Protein AF-A0A7S1RFM3-F1 (afdb_monomer)

pLDDT: mean 85.63, std 15.35, range [33.97, 98.69]

Sequence (248 aa):
GNCVCATQGTCARKACTAPTNLTKLVWRLVVPVNASFNLSLNATAFHSLNTSGIAPDNEVGDGNKTSWPWDMLPARGIGDTLVLYHNGHTHPCTLEGCEPDHDGVVDWLNRMGYDTMHLQMPLFQCNYIEGPHCNHAYFAEFDRQGAPVFRFFLEPAVLAINYALELGYKRVVMAGLSGGGWTTTLVAAIDPRISLSIPVAGSIPCDFRHTSWDFEQFCDNKWAMVANYTSLYVLAALEPSRHSLQII

Radius of gyration: 18.33 Å; Cα contacts (8 Å, |Δi|>4): 517; chains: 1; bounding box: 48×43×48 Å

Mean predicted aligned error: 6.64 Å

Foldseek 3Di:
DAALCVQLVNDDRVPDPQDFQKDKDKDWDWWDLDPVDIDIFIWIKIWGALAQLDFRDPCVVDDDDDCDPDDRGHDPAHDQEEEEEEEEADDDQDPSQAHFCPVCVRVVCSPVHHIYMYTYQQCHRPRNDPDPRSALCVCVVSVVSVIPSCCSLAVSVVVVLVVCVVSPHNAYAYEYEACSLQNLLQNLLVPVRHQEGERANYADFPVDDDDDDGPVHDCPPPVNVVPNSVRSQCSSAVDPSGYYDYHD

Nearest PDB structures (foldseek):
  5lcn-assembly2_B  TM=6.726E-01  e=2.742E-05  Pyrococcus furiosus DSM 3638
  5lcn-assembly1_A  TM=6.684E-01  e=3.998E-05  Pyrococcus furiosus DSM 3638
  7v8w-assembly1_A  TM=6.191E-01  e=5.475E-05  Paenibacillus sp.
  4ke6-assembly1_A  TM=6.741E-01  e=2.989E-04  Bacillus sp. H-257
  7v8u-assembly1_A  TM=4.569E-01  e=1.027E-04  Paenibacillus sp.

Structure (mmCIF, N/CA/C/O backbone):
data_AF-A0A7S1RFM3-F1
#
_entry.id   AF-A0A7S1RFM3-F1
#
loop_
_atom_site.group_PDB
_atom_site.id
_atom_site.type_symbol
_atom_site.label_atom_id
_atom_site.label_alt_id
_atom_site.label_comp_id
_atom_site.label_asym_id
_atom_site.label_entity_id
_atom_site.label_seq_id
_atom_site.pdbx_PDB_ins_code
_atom_site.Cartn_x
_atom_site.Cartn_y
_atom_site.Cartn_z
_atom_site.occupancy
_atom_site.B_iso_or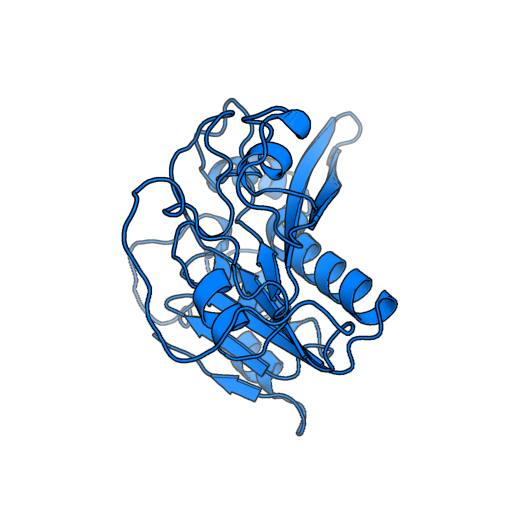_equiv
_atom_site.auth_seq_id
_atom_site.auth_comp_id
_atom_site.auth_asym_id
_atom_site.auth_atom_id
_atom_site.pdbx_PDB_model_num
ATOM 1 N N . GLY A 1 1 ? 17.462 6.637 -19.630 1.00 51.62 1 GLY A N 1
ATOM 2 C CA . GLY A 1 1 ? 16.564 6.009 -18.644 1.00 51.62 1 GLY A CA 1
ATOM 3 C C . GLY A 1 1 ? 16.548 6.842 -17.382 1.00 51.62 1 GLY A C 1
ATOM 4 O O . GLY A 1 1 ? 17.323 7.792 -17.301 1.00 51.62 1 GLY A O 1
ATOM 5 N N . ASN A 1 2 ? 15.675 6.516 -16.430 1.00 61.34 2 ASN A N 1
ATOM 6 C CA . ASN A 1 2 ? 15.825 7.002 -15.053 1.00 61.34 2 ASN A CA 1
ATOM 7 C C . ASN A 1 2 ? 17.019 6.288 -14.402 1.00 61.34 2 ASN A C 1
ATOM 9 O O . ASN A 1 2 ? 17.591 5.410 -15.027 1.00 61.34 2 ASN A O 1
ATOM 13 N N . CYS A 1 3 ? 17.421 6.644 -13.189 1.00 68.94 3 CYS A N 1
ATOM 14 C CA . CYS A 1 3 ? 18.307 5.825 -12.355 1.00 68.94 3 CYS A CA 1
ATOM 15 C C . CYS A 1 3 ? 17.847 5.922 -10.909 1.00 68.94 3 CYS A C 1
ATOM 17 O O . CYS A 1 3 ? 17.178 6.895 -10.554 1.00 68.94 3 CYS A O 1
ATOM 19 N N . VAL A 1 4 ? 18.211 4.939 -10.083 1.00 70.31 4 VAL A N 1
ATOM 20 C CA . VAL A 1 4 ? 17.786 4.867 -8.677 1.00 70.31 4 VAL A CA 1
ATOM 21 C C . VAL A 1 4 ? 18.098 6.179 -7.946 1.00 70.31 4 VAL A C 1
ATOM 23 O O . VAL A 1 4 ? 17.172 6.815 -7.447 1.00 70.31 4 VAL A O 1
ATOM 26 N N . CYS A 1 5 ? 19.336 6.682 -8.027 1.00 71.44 5 CYS A N 1
ATOM 27 C CA . CYS A 1 5 ? 19.720 7.934 -7.362 1.00 71.44 5 CYS A CA 1
ATOM 28 C C . CYS A 1 5 ? 18.935 9.166 -7.854 1.00 71.44 5 CYS A C 1
ATOM 30 O O . CYS A 1 5 ? 18.533 10.019 -7.063 1.00 71.44 5 CYS A O 1
ATOM 32 N N . ALA A 1 6 ? 18.633 9.272 -9.154 1.00 74.88 6 ALA A N 1
ATOM 33 C CA . ALA A 1 6 ? 17.857 10.404 -9.666 1.00 74.88 6 ALA A CA 1
ATOM 34 C C . ALA A 1 6 ? 16.377 10.304 -9.274 1.00 74.88 6 ALA A C 1
ATOM 36 O O . ALA A 1 6 ? 15.719 11.326 -9.089 1.00 74.88 6 ALA A O 1
ATOM 37 N N . THR A 1 7 ? 15.856 9.084 -9.141 1.00 73.94 7 THR A N 1
ATOM 38 C CA . THR A 1 7 ? 14.492 8.813 -8.673 1.00 73.94 7 THR A CA 1
ATOM 39 C C . THR A 1 7 ? 14.355 9.055 -7.162 1.00 73.94 7 THR A C 1
ATOM 41 O O . THR A 1 7 ? 13.304 9.511 -6.708 1.00 73.94 7 THR A O 1
ATOM 44 N N . GLN A 1 8 ? 15.423 8.828 -6.394 1.00 71.50 8 GLN A N 1
ATOM 45 C CA . GLN A 1 8 ? 15.535 9.205 -4.980 1.00 71.50 8 GLN A CA 1
ATOM 46 C C . GLN A 1 8 ? 15.730 10.722 -4.791 1.00 71.50 8 GLN A C 1
ATOM 48 O O . GLN A 1 8 ? 15.315 11.271 -3.776 1.00 71.50 8 GLN A O 1
ATOM 53 N N . GLY A 1 9 ? 16.305 11.413 -5.782 1.00 75.19 9 GLY A N 1
ATOM 54 C CA . GLY A 1 9 ? 16.646 12.839 -5.710 1.00 75.19 9 GLY A CA 1
ATOM 55 C C . GLY A 1 9 ? 18.061 13.118 -5.191 1.00 75.19 9 GLY A C 1
ATOM 56 O O . GLY A 1 9 ? 18.388 14.267 -4.912 1.00 75.19 9 GLY A O 1
ATOM 57 N N . THR A 1 10 ? 18.908 12.092 -5.094 1.00 74.94 10 THR A N 1
ATOM 58 C CA . THR A 1 10 ? 20.279 12.158 -4.558 1.00 74.94 10 THR A CA 1
ATOM 59 C C . THR A 1 10 ? 21.335 12.458 -5.628 1.00 74.94 10 THR A C 1
ATOM 61 O O . THR A 1 10 ? 22.477 12.772 -5.304 1.00 74.94 10 THR A O 1
ATOM 64 N N . CYS A 1 11 ? 20.978 12.408 -6.917 1.00 74.00 11 CYS A N 1
ATOM 65 C CA . CYS A 1 11 ? 21.881 12.734 -8.022 1.00 74.00 11 CYS A CA 1
ATOM 66 C C . CYS A 1 11 ? 21.154 13.426 -9.191 1.00 74.00 11 CYS A C 1
ATOM 68 O O . CYS A 1 11 ? 19.947 13.275 -9.397 1.00 74.00 11 CYS A O 1
ATOM 70 N N . ALA A 1 12 ? 21.900 14.162 -10.020 1.00 78.06 12 ALA A N 1
ATOM 71 C CA . ALA A 1 12 ? 21.372 14.688 -11.277 1.00 78.06 12 ALA A CA 1
ATOM 72 C C . ALA A 1 12 ? 21.227 13.566 -12.320 1.00 78.06 12 ALA A C 1
ATOM 74 O O . ALA A 1 12 ? 22.133 12.755 -12.486 1.00 78.06 12 ALA A O 1
ATOM 75 N N . ARG A 1 13 ? 20.161 13.586 -13.136 1.00 73.44 13 ARG A N 1
ATOM 76 C CA . ARG A 1 13 ? 19.945 12.595 -14.220 1.00 73.44 13 ARG A CA 1
ATOM 77 C C . ARG A 1 13 ? 21.135 12.438 -15.176 1.00 73.44 13 ARG A C 1
ATOM 79 O O . ARG A 1 13 ? 21.337 11.367 -15.728 1.00 73.44 13 ARG A O 1
ATOM 86 N N . LYS A 1 14 ? 21.919 13.502 -15.385 1.00 76.00 14 LYS A N 1
ATOM 87 C CA . LYS A 1 14 ? 23.106 13.493 -16.261 1.00 76.00 14 LYS A CA 1
ATOM 88 C C . LYS A 1 14 ? 24.290 12.714 -15.671 1.00 76.00 14 LYS A C 1
ATOM 90 O O . LYS A 1 14 ? 25.169 12.324 -16.424 1.00 76.00 14 LYS A O 1
ATOM 95 N N . ALA A 1 15 ? 24.303 12.498 -14.355 1.00 71.88 15 ALA A N 1
ATOM 96 C CA . ALA A 1 15 ? 25.304 11.702 -13.645 1.00 71.88 15 ALA A CA 1
ATOM 97 C C . ALA A 1 15 ? 24.938 10.202 -13.594 1.00 71.88 15 ALA A C 1
ATOM 99 O O . ALA A 1 15 ? 25.612 9.422 -12.933 1.00 71.88 15 ALA A O 1
ATOM 100 N N . CYS A 1 16 ? 23.863 9.798 -14.280 1.00 66.31 16 CYS A N 1
ATOM 101 C CA . CYS A 1 16 ? 23.397 8.420 -14.354 1.00 66.31 16 CYS A CA 1
ATOM 102 C C . CYS A 1 16 ? 24.391 7.529 -15.110 1.00 66.31 16 CYS A C 1
ATOM 104 O O . CYS A 1 16 ? 24.515 7.633 -16.331 1.00 66.31 16 CYS A O 1
ATOM 106 N N . THR A 1 17 ? 25.016 6.594 -14.402 1.00 61.91 17 THR A N 1
ATOM 107 C CA . THR A 1 17 ? 25.866 5.546 -14.988 1.00 61.91 17 THR A CA 1
ATOM 108 C C . THR A 1 17 ? 25.095 4.255 -15.285 1.00 61.91 17 THR A C 1
ATOM 110 O O . THR A 1 17 ? 25.453 3.548 -16.222 1.00 61.91 17 THR A O 1
ATOM 113 N N . ALA A 1 18 ? 24.004 3.984 -14.558 1.00 62.38 18 ALA A N 1
ATOM 114 C CA . ALA A 1 18 ? 23.174 2.786 -14.703 1.00 62.38 18 ALA A CA 1
ATOM 115 C C . ALA A 1 18 ? 21.681 3.156 -14.831 1.00 62.38 18 ALA A C 1
ATOM 117 O O . ALA A 1 18 ? 21.022 3.443 -13.825 1.00 62.38 18 ALA A O 1
ATOM 118 N N . PRO A 1 19 ? 21.128 3.215 -16.057 1.00 64.88 19 PRO A N 1
ATOM 119 C CA . PRO A 1 19 ? 19.730 3.556 -16.239 1.00 64.88 19 PRO A CA 1
ATOM 120 C C . PRO A 1 19 ? 18.798 2.406 -15.817 1.00 64.88 19 PRO A C 1
ATOM 122 O O . PRO A 1 19 ? 18.982 1.269 -16.235 1.00 64.88 19 PRO A O 1
ATOM 125 N N . THR A 1 20 ? 17.746 2.723 -15.065 1.00 71.75 20 THR A N 1
ATOM 126 C CA . THR A 1 20 ? 16.650 1.831 -14.668 1.00 71.75 20 THR A CA 1
ATOM 127 C C . THR A 1 20 ? 15.309 2.302 -15.248 1.00 71.75 20 THR A C 1
ATOM 129 O O . THR A 1 20 ? 15.174 3.412 -15.784 1.00 71.75 20 THR A O 1
ATOM 132 N N . ASN A 1 21 ? 14.295 1.442 -15.149 1.00 74.88 21 ASN A N 1
ATOM 133 C CA . ASN A 1 21 ? 12.906 1.717 -15.539 1.00 74.88 21 ASN A CA 1
ATOM 134 C C . ASN A 1 21 ? 12.027 2.167 -14.351 1.00 74.88 21 ASN A C 1
ATOM 136 O O . ASN A 1 21 ? 10.805 2.226 -14.474 1.00 74.88 21 ASN A O 1
ATOM 140 N N . LEU A 1 22 ? 12.651 2.502 -13.217 1.00 81.94 22 LEU A N 1
ATOM 141 C CA . LEU A 1 22 ? 11.963 2.902 -11.995 1.00 81.94 22 LEU A CA 1
ATOM 142 C C . LEU A 1 22 ? 11.227 4.233 -12.194 1.00 81.94 22 LEU A C 1
ATOM 144 O O . LEU A 1 22 ? 11.817 5.227 -12.631 1.00 81.94 22 LEU A O 1
ATOM 148 N N . THR A 1 23 ? 9.952 4.266 -11.822 1.00 87.69 23 THR A N 1
ATOM 149 C CA . THR A 1 23 ? 9.088 5.448 -11.858 1.00 87.69 23 THR A CA 1
ATOM 150 C C . THR A 1 23 ? 8.570 5.736 -10.456 1.00 87.69 23 THR A C 1
ATOM 152 O O . THR A 1 23 ? 7.938 4.885 -9.837 1.00 87.69 23 THR A O 1
ATOM 155 N N . LYS A 1 24 ? 8.836 6.942 -9.946 1.00 90.56 24 LYS A N 1
ATOM 156 C CA . LYS A 1 24 ? 8.330 7.404 -8.648 1.00 90.56 24 LYS A CA 1
ATOM 157 C C . LYS A 1 24 ? 6.982 8.090 -8.822 1.00 90.56 24 LYS A C 1
ATOM 159 O O . LYS A 1 24 ? 6.856 9.027 -9.610 1.00 90.56 24 LYS A O 1
ATOM 164 N N . LEU A 1 25 ? 6.010 7.646 -8.042 1.00 94.19 25 LEU A N 1
ATOM 165 C CA . LEU A 1 25 ? 4.676 8.213 -7.920 1.00 94.19 25 LEU A CA 1
ATOM 166 C C . LEU A 1 25 ? 4.545 8.796 -6.515 1.00 94.19 25 LEU A C 1
ATOM 168 O O . LEU A 1 25 ? 5.036 8.207 -5.554 1.00 94.19 25 LEU A O 1
ATOM 172 N N . VAL A 1 26 ? 3.904 9.955 -6.389 1.00 95.88 26 VAL A N 1
ATOM 173 C CA . VAL A 1 26 ? 3.642 10.582 -5.090 1.00 95.88 26 VAL A CA 1
ATOM 174 C C . VAL A 1 26 ? 2.194 11.037 -5.064 1.00 95.88 26 VAL A C 1
ATOM 176 O O . VAL A 1 26 ? 1.808 11.939 -5.809 1.00 95.88 26 VAL A O 1
ATOM 179 N N . TRP A 1 27 ? 1.398 10.427 -4.193 1.00 97.31 27 TRP A N 1
ATOM 180 C CA . TRP A 1 27 ? 0.030 10.849 -3.924 1.00 97.31 27 TRP A CA 1
ATOM 181 C C . TRP A 1 27 ? -0.013 11.673 -2.648 1.00 97.31 27 TRP A C 1
ATOM 183 O O . TRP A 1 27 ? 0.534 11.278 -1.622 1.00 97.31 27 TRP A O 1
ATOM 193 N N . ARG A 1 28 ? -0.691 12.819 -2.695 1.00 97.31 28 ARG A N 1
ATOM 194 C CA . ARG A 1 28 ? -0.934 13.629 -1.504 1.00 97.31 28 ARG A CA 1
ATOM 195 C C . ARG A 1 28 ? -2.265 13.226 -0.885 1.00 97.31 28 ARG A C 1
ATOM 197 O O . ARG A 1 28 ? -3.321 13.563 -1.416 1.00 97.31 28 ARG A O 1
ATOM 204 N N . LEU A 1 29 ? -2.204 12.540 0.247 1.00 97.12 29 LEU A N 1
ATOM 205 C CA . LEU A 1 29 ? -3.374 12.174 1.031 1.00 97.12 29 LEU A CA 1
ATOM 206 C C . LEU A 1 29 ? -3.741 13.333 1.958 1.00 97.12 29 LEU A C 1
ATOM 208 O O . LEU A 1 29 ? -2.870 13.967 2.560 1.00 97.12 29 LEU A O 1
ATOM 212 N N . VAL A 1 30 ? -5.036 13.634 2.048 1.00 96.75 30 VAL A N 1
ATOM 213 C CA . VAL A 1 30 ? -5.579 14.699 2.897 1.00 96.75 30 VAL A CA 1
ATOM 214 C C . VAL A 1 30 ? -6.762 14.138 3.674 1.00 96.75 30 VAL A C 1
ATOM 216 O O . VAL A 1 30 ? -7.747 13.679 3.091 1.00 96.75 30 VAL A O 1
ATOM 219 N N . VAL A 1 31 ? -6.658 14.190 4.996 1.00 95.44 31 VAL A N 1
ATOM 220 C CA . VAL A 1 31 ? -7.674 13.729 5.934 1.00 95.44 31 VAL A CA 1
ATOM 221 C C . VAL A 1 31 ? -8.156 14.919 6.769 1.00 95.44 31 VAL A C 1
ATOM 223 O O . VAL A 1 31 ? -7.340 15.545 7.450 1.00 95.44 31 VAL A O 1
ATOM 226 N N . PRO A 1 32 ? -9.461 15.251 6.745 1.00 95.94 32 PRO A N 1
ATOM 227 C CA . PRO A 1 32 ? -10.002 16.271 7.631 1.00 95.94 32 PRO A CA 1
ATOM 228 C C . PRO A 1 32 ? -9.988 15.771 9.076 1.00 95.94 32 PRO A C 1
ATOM 230 O O . PRO A 1 32 ? -10.475 14.677 9.362 1.00 95.94 32 PRO A O 1
ATOM 233 N N . VAL A 1 33 ? -9.423 16.573 9.981 1.00 95.31 33 VAL A N 1
ATOM 234 C CA . VAL A 1 33 ? -9.408 16.282 11.424 1.00 95.31 33 VAL A CA 1
ATOM 235 C C . VAL A 1 33 ? -10.529 17.044 12.119 1.00 95.31 33 VAL A C 1
ATOM 237 O O . VAL A 1 33 ? -11.276 16.476 12.906 1.00 95.31 33 VAL A O 1
ATOM 240 N N . ASN A 1 34 ? -10.658 18.336 11.816 1.00 93.06 34 ASN A N 1
ATOM 241 C CA . ASN A 1 34 ? -11.727 19.204 12.300 1.00 93.06 34 ASN A CA 1
ATOM 242 C C . ASN A 1 34 ? -11.940 20.370 11.316 1.00 93.06 34 ASN A C 1
ATOM 244 O O . ASN A 1 34 ? -11.292 20.436 10.274 1.00 93.06 34 ASN A O 1
ATOM 248 N N . ALA A 1 35 ? -12.842 21.302 11.640 1.00 92.75 35 ALA A N 1
ATOM 249 C CA . ALA A 1 35 ? -13.201 22.418 10.759 1.00 92.75 35 ALA A CA 1
ATOM 250 C C . ALA A 1 35 ? -12.022 23.330 10.358 1.00 92.75 35 ALA A C 1
ATOM 252 O O . ALA A 1 35 ? -12.108 24.017 9.343 1.00 92.75 35 ALA A O 1
ATOM 253 N N . SER A 1 36 ? -10.936 23.336 11.136 1.00 93.88 36 SER A N 1
ATOM 254 C CA . SER A 1 36 ? -9.802 24.250 10.961 1.00 93.88 36 SER A CA 1
ATOM 255 C C . SER A 1 36 ? -8.502 23.545 10.569 1.00 93.88 36 SER A C 1
ATOM 257 O O . SER A 1 36 ? -7.512 24.225 10.299 1.00 93.88 36 SER A O 1
ATOM 259 N N . PHE A 1 37 ? -8.464 22.207 10.554 1.00 95.56 37 PHE A N 1
ATOM 260 C CA . PHE A 1 37 ? -7.232 21.454 10.328 1.00 95.56 37 PHE A CA 1
ATOM 261 C C . PHE A 1 37 ? -7.448 20.182 9.503 1.00 95.56 37 PHE A C 1
ATOM 263 O O . PHE A 1 37 ? -8.287 19.334 9.821 1.00 95.56 37 PHE A O 1
ATOM 270 N N . ASN A 1 38 ? -6.599 20.033 8.484 1.00 96.19 38 ASN A N 1
ATOM 271 C CA . ASN A 1 38 ? -6.461 18.822 7.689 1.00 96.19 38 ASN A CA 1
ATOM 272 C C . ASN A 1 38 ? -5.063 18.246 7.903 1.00 96.19 38 ASN A C 1
ATOM 274 O O . ASN A 1 38 ? -4.067 18.940 7.686 1.00 96.19 38 ASN A O 1
ATOM 278 N N . LEU A 1 39 ? -4.992 16.963 8.242 1.00 95.06 39 LEU A N 1
ATOM 279 C CA . LEU A 1 39 ? -3.739 16.228 8.226 1.00 95.06 39 LEU A CA 1
ATOM 280 C C . LEU A 1 39 ? -3.440 15.818 6.784 1.00 95.06 39 LEU A C 1
ATOM 282 O O . LEU A 1 39 ? -4.284 15.219 6.116 1.00 95.06 39 LEU A O 1
ATOM 286 N N . SER A 1 40 ? -2.250 16.147 6.287 1.00 95.00 40 SER A N 1
ATOM 287 C CA . SER A 1 40 ? -1.835 15.784 4.935 1.00 95.00 40 SER A CA 1
ATOM 288 C C . SER A 1 40 ? -0.474 15.118 4.956 1.00 95.00 40 SER A C 1
ATOM 290 O O . SER A 1 40 ? 0.467 15.673 5.514 1.00 95.00 40 SER A O 1
ATOM 292 N N . LEU A 1 41 ? -0.386 13.953 4.319 1.00 94.75 41 LEU A N 1
ATOM 293 C CA . LEU A 1 41 ? 0.842 13.181 4.166 1.00 94.75 41 LEU A CA 1
ATOM 294 C C . LEU A 1 41 ? 1.007 12.770 2.708 1.00 94.75 41 LEU A C 1
ATOM 296 O O . LEU A 1 41 ? 0.025 12.569 1.989 1.00 94.75 41 LEU A O 1
ATOM 300 N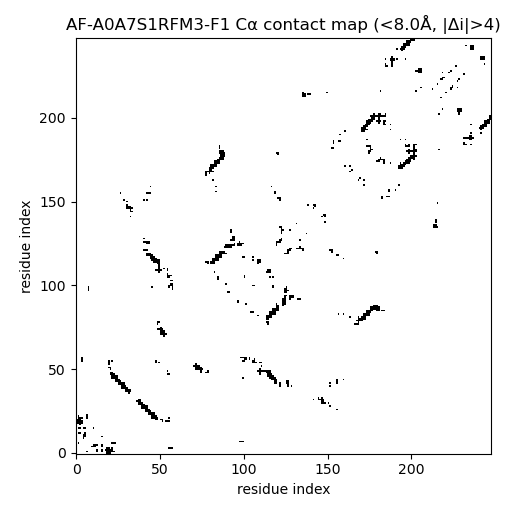 N . ASN A 1 42 ? 2.256 12.629 2.281 1.00 94.69 42 ASN A N 1
ATOM 301 C CA . ASN A 1 42 ? 2.563 12.015 1.000 1.00 94.69 42 ASN A CA 1
ATOM 302 C C . ASN A 1 42 ? 2.617 10.494 1.155 1.00 94.69 42 ASN A C 1
ATOM 304 O O . ASN A 1 42 ? 3.125 9.980 2.148 1.00 94.69 42 ASN A O 1
ATOM 308 N N . ALA A 1 43 ? 2.119 9.802 0.139 1.00 95.31 43 ALA A N 1
ATOM 309 C CA . ALA A 1 43 ? 2.289 8.380 -0.072 1.00 95.31 43 ALA A CA 1
ATOM 310 C C . ALA A 1 43 ? 3.083 8.180 -1.363 1.00 95.31 43 ALA A C 1
ATOM 312 O O . ALA A 1 43 ? 2.615 8.499 -2.459 1.00 95.31 43 ALA A O 1
ATOM 313 N N . THR A 1 44 ? 4.307 7.696 -1.218 1.00 94.31 44 THR A N 1
ATOM 314 C CA . THR A 1 44 ? 5.235 7.428 -2.308 1.00 94.31 44 THR A CA 1
ATOM 315 C C . THR A 1 44 ? 5.112 5.972 -2.735 1.00 94.31 44 THR A C 1
ATOM 317 O O . THR A 1 44 ? 5.115 5.073 -1.894 1.00 94.31 44 THR A O 1
ATOM 320 N N . ALA A 1 45 ? 5.053 5.746 -4.045 1.00 94.75 45 ALA A N 1
ATOM 321 C CA . ALA A 1 45 ? 5.183 4.428 -4.645 1.00 94.75 45 ALA A CA 1
ATOM 322 C C . ALA A 1 45 ? 6.278 4.418 -5.706 1.00 94.75 45 ALA A C 1
ATOM 324 O O . ALA A 1 45 ? 6.495 5.412 -6.404 1.00 94.75 45 ALA A O 1
ATOM 325 N N . PHE A 1 46 ? 6.933 3.274 -5.865 1.00 92.19 46 PHE A N 1
ATOM 326 C CA . PHE A 1 46 ? 7.910 3.065 -6.924 1.00 92.19 46 PHE A CA 1
ATOM 327 C C . PHE A 1 46 ? 7.455 1.939 -7.833 1.00 92.19 46 PHE A C 1
ATOM 329 O O . PHE A 1 46 ? 7.392 0.789 -7.418 1.00 92.19 46 PHE A O 1
ATOM 336 N N . HIS A 1 47 ? 7.134 2.277 -9.073 1.00 92.38 47 HIS A N 1
ATOM 337 C CA . HIS A 1 47 ? 6.777 1.316 -10.103 1.00 92.38 47 HIS A CA 1
ATOM 338 C C . HIS A 1 47 ? 8.028 0.925 -10.890 1.00 92.38 47 HIS A C 1
ATOM 340 O O . HIS A 1 47 ? 8.729 1.798 -11.403 1.00 92.38 47 HIS A O 1
ATOM 346 N N . SER A 1 48 ? 8.320 -0.367 -10.981 1.00 87.62 48 SER A N 1
ATOM 347 C CA . SER A 1 48 ? 9.382 -0.898 -11.832 1.00 87.62 48 SER A CA 1
ATOM 348 C C . SER A 1 48 ? 8.865 -2.043 -12.684 1.00 87.62 48 SER A C 1
ATOM 350 O O . SER A 1 48 ? 7.935 -2.752 -12.303 1.00 87.62 48 SER A O 1
ATOM 352 N N . LEU A 1 49 ? 9.441 -2.172 -13.874 1.00 86.38 49 LEU A N 1
ATOM 353 C CA . LEU A 1 49 ? 9.090 -3.234 -14.804 1.00 86.38 49 LEU A CA 1
ATOM 354 C C . LEU A 1 49 ? 10.153 -4.341 -14.710 1.00 86.38 49 LEU A C 1
ATOM 356 O O . LEU A 1 49 ? 11.339 -4.045 -14.549 1.00 86.38 49 LEU A O 1
ATOM 360 N N . ASN A 1 50 ? 9.775 -5.597 -14.920 1.00 76.88 50 ASN A N 1
ATOM 361 C CA . ASN A 1 50 ? 10.663 -6.769 -14.958 1.00 76.88 50 ASN A CA 1
ATOM 362 C C . ASN A 1 50 ? 11.490 -6.817 -16.267 1.00 76.88 50 ASN A C 1
ATOM 364 O O . ASN A 1 50 ? 11.500 -7.738 -17.077 1.00 76.88 50 ASN A O 1
ATOM 368 N N . THR A 1 51 ? 12.122 -5.711 -16.603 1.00 55.03 51 THR A N 1
ATOM 369 C CA . THR A 1 51 ? 12.541 -5.511 -17.982 1.00 55.03 51 THR A CA 1
ATOM 370 C C . THR A 1 51 ? 13.765 -4.633 -18.151 1.00 55.03 51 THR A C 1
ATOM 372 O O . THR A 1 51 ? 14.054 -4.126 -19.230 1.00 55.03 51 THR A O 1
ATOM 375 N N . SER A 1 52 ? 14.511 -4.407 -17.086 1.00 51.66 52 SER A N 1
ATOM 376 C CA . SER A 1 52 ? 15.772 -3.676 -17.171 1.00 51.66 52 SER A CA 1
ATOM 377 C C . SER A 1 52 ? 16.984 -4.600 -17.150 1.00 51.66 52 SER A C 1
ATOM 379 O O . SER A 1 52 ? 18.077 -4.129 -17.437 1.00 51.66 52 SER A O 1
ATOM 381 N N . GLY A 1 53 ? 16.842 -5.872 -16.751 1.00 51.19 53 GLY A N 1
ATOM 382 C CA . GLY A 1 53 ? 17.990 -6.708 -16.360 1.00 51.19 53 GLY A CA 1
ATOM 383 C C . GLY A 1 53 ? 18.826 -6.116 -15.209 1.00 51.19 53 GLY A C 1
ATOM 384 O O . GLY A 1 53 ? 19.834 -6.690 -14.820 1.00 51.19 53 GLY A O 1
ATOM 385 N N . ILE A 1 54 ? 18.392 -4.971 -14.680 1.00 52.62 54 ILE A N 1
ATOM 386 C CA . ILE A 1 54 ? 18.950 -4.186 -13.588 1.00 52.62 54 ILE A CA 1
ATOM 387 C C . ILE A 1 54 ? 17.732 -3.814 -12.764 1.00 52.62 54 ILE A C 1
ATOM 389 O O . ILE A 1 54 ? 17.034 -2.842 -13.080 1.00 52.62 54 ILE A O 1
ATOM 393 N N . ALA A 1 55 ? 17.392 -4.629 -11.779 1.00 58.19 55 ALA A N 1
ATOM 394 C CA . ALA A 1 55 ? 16.351 -4.211 -10.868 1.00 58.19 55 ALA A CA 1
ATOM 395 C C . ALA A 1 55 ? 16.843 -3.008 -10.035 1.00 58.19 55 ALA A C 1
ATOM 397 O O . ALA A 1 55 ? 18.033 -2.673 -10.082 1.00 58.19 55 ALA A O 1
ATOM 398 N N . PRO A 1 56 ? 15.940 -2.285 -9.358 1.00 57.03 56 PRO A N 1
ATOM 399 C CA . PRO A 1 56 ? 16.300 -1.132 -8.544 1.00 57.03 56 PRO A CA 1
ATOM 400 C C . PRO A 1 56 ? 17.026 -1.574 -7.265 1.00 57.03 56 PRO A C 1
ATOM 402 O O . PRO A 1 56 ? 16.515 -1.385 -6.179 1.00 57.03 56 PRO A O 1
ATOM 405 N N . ASP A 1 57 ? 18.210 -2.159 -7.400 1.00 57.72 57 ASP A N 1
ATOM 406 C CA . ASP A 1 57 ? 19.061 -2.532 -6.280 1.00 57.72 57 ASP A CA 1
ATOM 407 C C . ASP A 1 57 ? 19.809 -1.286 -5.765 1.00 57.72 57 ASP A C 1
ATOM 409 O O . ASP A 1 57 ? 20.336 -0.476 -6.542 1.00 57.72 57 ASP A O 1
ATOM 413 N N . ASN A 1 58 ? 19.824 -1.111 -4.444 1.00 52.00 58 ASN A N 1
ATOM 414 C CA . ASN A 1 58 ? 20.531 -0.028 -3.764 1.00 52.00 58 ASN A CA 1
ATOM 415 C C . ASN A 1 58 ? 22.036 -0.314 -3.619 1.00 52.00 58 ASN A C 1
ATOM 417 O O . ASN A 1 58 ? 22.813 0.617 -3.408 1.00 52.00 58 ASN A O 1
ATOM 421 N N . GLU A 1 59 ? 22.469 -1.567 -3.805 1.00 50.03 59 GLU A N 1
ATOM 422 C CA . GLU A 1 59 ? 23.870 -2.005 -3.752 1.00 50.03 59 GLU A CA 1
ATOM 423 C C . GLU A 1 59 ? 24.620 -1.871 -5.093 1.00 50.03 59 GLU A C 1
ATOM 425 O O . GLU A 1 59 ? 25.823 -2.139 -5.163 1.00 50.03 59 GLU A O 1
ATOM 430 N N . VAL A 1 60 ? 23.991 -1.347 -6.157 1.00 48.53 60 VAL A N 1
ATOM 431 C CA . VAL A 1 60 ? 24.632 -1.111 -7.481 1.00 48.53 60 VAL A CA 1
ATOM 432 C C . VAL A 1 60 ? 25.701 0.013 -7.438 1.00 48.53 60 VAL A C 1
ATOM 434 O O . VAL A 1 60 ? 26.138 0.531 -8.466 1.00 48.53 60 VAL A O 1
ATOM 437 N N . GLY A 1 61 ? 26.159 0.388 -6.241 1.00 42.66 61 GLY A N 1
ATOM 438 C CA . GLY A 1 61 ? 27.339 1.210 -5.983 1.00 42.66 61 GLY A CA 1
ATOM 439 C C . GLY A 1 61 ? 28.637 0.432 -5.725 1.00 42.66 61 GLY A C 1
ATOM 440 O O . GLY A 1 61 ? 29.699 1.019 -5.907 1.00 42.66 61 GLY A O 1
ATOM 441 N N . ASP A 1 62 ? 28.600 -0.861 -5.384 1.00 33.97 62 ASP A N 1
ATOM 442 C CA . ASP A 1 62 ? 29.796 -1.595 -4.930 1.00 33.97 62 ASP A CA 1
ATOM 443 C C . ASP A 1 62 ? 30.148 -2.786 -5.831 1.00 33.97 62 ASP A C 1
ATOM 445 O O . ASP A 1 62 ? 30.211 -3.930 -5.402 1.00 33.97 62 ASP A O 1
ATOM 449 N N . GLY A 1 63 ? 30.413 -2.503 -7.111 1.00 37.09 63 GLY A N 1
ATOM 450 C CA . GLY A 1 63 ? 31.434 -3.170 -7.940 1.00 37.09 63 GLY A CA 1
ATOM 451 C C . GLY A 1 63 ? 31.458 -4.701 -8.099 1.00 37.09 63 GLY A C 1
ATOM 452 O O . GLY A 1 63 ? 32.341 -5.194 -8.797 1.00 37.09 63 GLY A O 1
ATOM 453 N N . ASN A 1 64 ? 30.563 -5.478 -7.496 1.00 44.78 64 ASN A N 1
ATOM 454 C CA . ASN A 1 64 ? 30.534 -6.932 -7.590 1.00 44.78 64 ASN A CA 1
ATOM 455 C C . ASN A 1 64 ? 29.264 -7.500 -6.948 1.00 44.78 64 ASN A C 1
ATOM 457 O O . ASN A 1 64 ? 29.182 -7.560 -5.723 1.00 44.78 64 ASN A O 1
ATOM 461 N N . LYS A 1 65 ? 28.358 -7.993 -7.809 1.00 44.81 65 LYS A N 1
ATOM 462 C CA . LYS A 1 65 ? 27.316 -9.041 -7.652 1.00 44.81 65 LYS A CA 1
ATOM 463 C C . LYS A 1 65 ? 26.115 -8.594 -8.501 1.00 44.81 65 LYS A C 1
ATOM 465 O O . LYS A 1 65 ? 25.541 -7.551 -8.274 1.00 44.81 65 LYS A O 1
ATOM 470 N N . THR A 1 66 ? 25.723 -9.282 -9.566 1.00 43.34 66 THR A N 1
ATOM 471 C CA . THR A 1 66 ? 25.415 -10.709 -9.626 1.00 43.34 66 THR A CA 1
ATOM 472 C C . THR A 1 66 ? 25.609 -11.238 -11.052 1.00 43.34 66 THR A C 1
ATOM 474 O O . THR A 1 66 ? 25.056 -10.713 -12.010 1.00 43.34 66 THR A O 1
ATOM 477 N N . SER A 1 67 ? 26.385 -12.311 -11.196 1.00 47.25 67 SER A N 1
ATOM 478 C CA . SER A 1 67 ? 26.377 -13.172 -12.378 1.00 47.25 67 SER A CA 1
ATOM 479 C C . SER A 1 67 ? 25.385 -14.319 -12.140 1.00 47.25 67 SER A C 1
ATOM 481 O O . SER A 1 67 ? 25.726 -15.337 -11.548 1.00 47.25 67 SER A O 1
ATOM 483 N N . TRP A 1 68 ? 24.135 -14.135 -12.568 1.00 47.00 68 TRP A N 1
ATOM 484 C CA . TRP A 1 68 ? 23.097 -15.173 -12.702 1.00 47.00 68 TRP A CA 1
ATOM 485 C C . TRP A 1 68 ? 22.366 -14.951 -14.049 1.00 47.00 68 TRP A C 1
ATOM 487 O O . TRP A 1 68 ? 22.349 -13.830 -14.548 1.00 47.00 68 TRP A O 1
ATOM 497 N N . PRO A 1 69 ? 21.851 -15.997 -14.717 1.00 41.97 69 PRO A N 1
ATOM 498 C CA . PRO A 1 69 ? 22.378 -16.456 -16.006 1.00 41.97 69 PRO A CA 1
ATOM 499 C C . PRO A 1 69 ? 21.692 -15.853 -17.240 1.00 41.97 69 PRO A C 1
ATOM 501 O O . PRO A 1 69 ? 21.406 -16.594 -18.176 1.00 41.97 69 PRO A O 1
ATOM 504 N N . TRP A 1 70 ? 21.420 -14.548 -17.283 1.00 50.69 70 TRP A N 1
ATOM 505 C CA . TRP A 1 70 ? 20.824 -13.950 -18.483 1.00 50.69 70 TRP A CA 1
ATOM 506 C C . TRP A 1 70 ? 21.400 -12.578 -18.815 1.00 50.69 70 TRP A C 1
ATOM 508 O O . TRP A 1 70 ? 21.658 -11.762 -17.932 1.00 50.69 70 TRP A O 1
ATOM 518 N N . ASP A 1 71 ? 21.572 -12.337 -20.116 1.00 52.19 71 ASP A N 1
ATOM 519 C CA . ASP A 1 71 ? 21.811 -11.007 -20.663 1.00 52.19 71 ASP A CA 1
ATOM 520 C C . ASP A 1 71 ? 20.692 -10.064 -20.204 1.00 52.19 71 ASP A C 1
ATOM 522 O O . ASP A 1 71 ? 19.518 -10.439 -20.190 1.00 52.19 71 ASP A O 1
ATOM 526 N N . MET A 1 72 ? 21.040 -8.831 -19.833 1.00 54.53 72 MET A N 1
ATOM 527 C CA . MET A 1 72 ? 20.051 -7.814 -19.483 1.00 54.53 72 MET A CA 1
ATOM 528 C C . MET A 1 72 ? 19.110 -7.590 -20.675 1.00 54.53 72 MET A C 1
ATOM 530 O O . MET A 1 72 ? 19.524 -7.054 -21.706 1.00 54.53 72 MET A O 1
ATOM 534 N N . LEU A 1 73 ? 17.846 -8.003 -20.560 1.00 52.44 73 LEU A N 1
ATOM 535 C CA . LEU A 1 73 ? 16.859 -7.813 -21.621 1.00 52.44 73 LEU A CA 1
ATOM 536 C C . LEU A 1 73 ? 16.020 -6.558 -21.348 1.00 52.44 73 LEU A C 1
ATOM 538 O O . LEU A 1 73 ? 15.447 -6.449 -20.264 1.00 52.44 73 LEU A O 1
ATOM 542 N N . PRO A 1 74 ? 15.911 -5.626 -22.316 1.00 55.81 74 PRO A N 1
ATOM 543 C CA . PRO A 1 74 ? 15.113 -4.418 -22.166 1.00 55.81 74 PRO A CA 1
ATOM 544 C C . PRO A 1 74 ? 13.604 -4.692 -22.221 1.00 55.81 74 PRO A C 1
ATOM 546 O O . PRO A 1 74 ? 13.135 -5.664 -22.825 1.00 55.81 74 PRO A O 1
ATOM 549 N N . ALA A 1 75 ? 12.838 -3.744 -21.680 1.00 63.03 75 ALA A N 1
ATOM 550 C CA . ALA A 1 75 ? 11.382 -3.727 -21.695 1.00 63.03 75 ALA A CA 1
ATOM 551 C C . ALA A 1 75 ? 10.817 -3.759 -23.082 1.00 63.03 75 ALA A C 1
ATOM 553 O O . ALA A 1 75 ? 11.033 -2.852 -23.878 1.00 63.03 75 ALA A O 1
ATOM 554 N N . ARG A 1 76 ? 10.024 -4.799 -23.329 1.00 64.25 76 ARG A N 1
ATOM 555 C CA . ARG A 1 76 ? 9.161 -4.870 -24.500 1.00 64.25 76 ARG A CA 1
ATOM 556 C C . ARG A 1 76 ? 7.755 -4.344 -24.203 1.00 64.25 76 ARG A C 1
ATOM 558 O O . ARG A 1 76 ? 7.057 -3.993 -25.145 1.00 64.25 76 ARG A O 1
ATOM 565 N N . GLY A 1 77 ? 7.360 -4.250 -22.930 1.00 75.00 77 GLY A N 1
ATOM 566 C CA . GLY A 1 77 ? 6.061 -3.737 -22.493 1.00 75.00 77 GLY A CA 1
ATOM 567 C C . GLY A 1 77 ? 5.747 -4.089 -21.037 1.00 75.00 77 GLY A C 1
ATOM 568 O O . GLY A 1 77 ? 6.586 -4.668 -20.349 1.00 75.00 77 GLY A O 1
ATOM 569 N N . ILE A 1 78 ? 4.537 -3.728 -20.607 1.00 86.81 78 ILE A N 1
ATOM 570 C CA . ILE A 1 78 ? 3.948 -4.096 -19.313 1.00 86.81 78 ILE A CA 1
ATOM 571 C C . ILE A 1 78 ? 3.559 -5.581 -19.329 1.00 86.81 78 ILE A C 1
ATOM 573 O O . ILE A 1 78 ? 3.027 -6.072 -20.329 1.00 86.81 78 ILE A O 1
ATOM 577 N N . GLY A 1 79 ? 3.846 -6.293 -18.241 1.00 88.12 79 GLY A N 1
ATOM 578 C CA . GLY A 1 79 ? 3.439 -7.678 -18.040 1.00 88.12 79 GLY A CA 1
ATOM 579 C C . GLY A 1 79 ? 1.962 -7.824 -17.662 1.00 88.12 79 GLY A C 1
ATOM 580 O O . GLY A 1 79 ? 1.261 -6.867 -17.353 1.00 88.12 79 GLY A O 1
ATOM 581 N N . ASP A 1 80 ? 1.467 -9.060 -17.629 1.00 93.25 80 ASP A N 1
ATOM 582 C CA . ASP A 1 80 ? 0.069 -9.318 -17.254 1.00 93.25 80 ASP A CA 1
ATOM 583 C C . ASP A 1 80 ? -0.178 -9.212 -15.737 1.00 93.25 80 ASP A C 1
ATOM 585 O O . ASP A 1 80 ? -1.315 -9.001 -15.310 1.00 93.25 80 ASP A O 1
ATOM 589 N N . THR A 1 81 ? 0.860 -9.398 -14.914 1.00 95.31 81 THR A N 1
ATOM 590 C CA . THR A 1 81 ? 0.768 -9.420 -13.445 1.00 95.31 81 THR A CA 1
ATOM 591 C C . THR A 1 81 ? 1.645 -8.344 -12.826 1.00 95.31 81 THR A C 1
ATOM 593 O O . THR A 1 81 ? 2.843 -8.308 -13.098 1.00 95.31 81 THR A O 1
ATOM 596 N N . LEU A 1 82 ? 1.049 -7.544 -11.943 1.00 97.25 82 LEU A N 1
ATOM 597 C CA . LEU A 1 82 ? 1.763 -6.649 -11.041 1.00 97.25 82 LEU A CA 1
ATOM 598 C C . LEU A 1 82 ? 1.822 -7.266 -9.641 1.00 97.25 82 LEU A C 1
ATOM 600 O O . LEU A 1 82 ? 0.795 -7.715 -9.120 1.00 97.25 82 LEU A O 1
ATOM 604 N N . VAL A 1 83 ? 2.997 -7.227 -9.015 1.00 97.75 83 VAL A N 1
ATOM 605 C CA . VAL A 1 83 ? 3.154 -7.496 -7.582 1.00 97.75 83 VAL A CA 1
ATOM 606 C C . VAL A 1 83 ? 3.281 -6.170 -6.833 1.00 97.75 83 VAL A C 1
ATOM 608 O O . VAL A 1 83 ? 4.263 -5.443 -6.969 1.00 97.75 83 VAL A O 1
ATOM 611 N N . LEU A 1 84 ? 2.269 -5.841 -6.036 1.00 98.06 84 LEU A N 1
ATOM 612 C CA . LEU A 1 84 ? 2.330 -4.758 -5.067 1.00 98.06 84 LEU A CA 1
ATOM 613 C C . LEU A 1 84 ? 3.102 -5.258 -3.843 1.00 98.06 84 LEU A C 1
ATOM 615 O O . LEU A 1 84 ? 2.607 -6.126 -3.127 1.00 98.06 84 LEU A O 1
ATOM 619 N N . TYR A 1 85 ? 4.300 -4.730 -3.614 1.00 97.19 85 TYR A N 1
ATOM 620 C CA . TYR A 1 85 ? 5.095 -5.046 -2.435 1.00 97.19 85 TYR A CA 1
ATOM 621 C C . TYR A 1 85 ? 5.022 -3.903 -1.426 1.00 97.19 85 TYR A C 1
ATOM 623 O O . TYR A 1 85 ? 5.380 -2.771 -1.744 1.00 97.19 85 TYR A O 1
ATOM 631 N N . HIS A 1 86 ? 4.549 -4.185 -0.215 1.00 96.81 86 HIS A N 1
ATOM 632 C CA . HIS A 1 86 ? 4.470 -3.207 0.860 1.00 96.81 86 HIS A CA 1
ATOM 633 C C . HIS A 1 86 ? 5.526 -3.503 1.919 1.00 96.81 86 HIS A C 1
ATOM 635 O O . HIS A 1 86 ? 5.418 -4.471 2.675 1.00 96.81 86 HIS A O 1
ATOM 641 N N . ASN A 1 87 ? 6.525 -2.634 2.009 1.00 92.50 87 ASN A N 1
ATOM 642 C CA . ASN A 1 87 ? 7.525 -2.717 3.054 1.00 92.50 87 ASN A CA 1
ATOM 643 C C . ASN A 1 87 ? 6.929 -2.336 4.410 1.00 92.50 87 ASN A C 1
ATOM 645 O O . ASN A 1 87 ? 6.036 -1.486 4.501 1.00 92.50 87 ASN A O 1
ATOM 649 N N . GLY A 1 88 ? 7.419 -2.989 5.458 1.00 91.19 88 GLY A N 1
ATOM 650 C CA . GLY A 1 88 ? 7.110 -2.629 6.836 1.00 91.19 88 GLY A CA 1
ATOM 651 C C . GLY A 1 88 ? 7.960 -1.460 7.318 1.00 91.19 88 GLY A C 1
ATOM 652 O O . GLY A 1 88 ? 8.394 -0.603 6.544 1.00 91.19 88 GLY A O 1
ATOM 653 N N . HIS A 1 89 ? 8.216 -1.447 8.622 1.00 87.94 89 HIS A N 1
ATOM 654 C CA . HIS A 1 89 ? 9.010 -0.436 9.315 1.00 87.94 89 HIS A CA 1
ATOM 655 C C . HIS A 1 89 ? 10.485 -0.550 8.957 1.00 87.94 89 HIS A C 1
ATOM 657 O O . HIS A 1 89 ? 11.274 -1.246 9.594 1.00 87.94 89 HIS A O 1
ATOM 663 N N . THR A 1 90 ? 10.851 0.158 7.909 1.00 75.88 90 THR A N 1
ATOM 664 C CA . THR A 1 90 ? 12.206 0.231 7.383 1.00 75.88 90 THR A CA 1
ATOM 665 C C . THR A 1 90 ? 12.827 1.568 7.806 1.00 75.88 90 THR A C 1
ATOM 667 O O . THR A 1 90 ? 12.187 2.619 7.771 1.00 75.88 90 THR A O 1
ATOM 670 N N . HIS A 1 91 ? 14.063 1.522 8.304 1.00 68.44 91 HIS A N 1
ATOM 671 C CA . HIS A 1 91 ? 14.827 2.680 8.793 1.00 68.44 91 HIS A CA 1
ATOM 672 C C . HIS A 1 91 ? 15.794 3.154 7.692 1.00 68.44 91 HIS A C 1
ATOM 674 O O . HIS A 1 91 ? 16.100 2.342 6.820 1.00 68.44 91 HIS A O 1
ATOM 680 N N . PRO A 1 92 ? 16.295 4.412 7.693 1.00 72.50 92 PRO A N 1
ATOM 681 C CA . PRO A 1 92 ? 16.256 5.440 8.750 1.00 72.50 92 PRO A CA 1
ATOM 682 C C . PRO A 1 92 ? 15.132 6.499 8.660 1.00 72.50 92 PRO A C 1
ATOM 684 O O . PRO A 1 92 ? 14.580 6.784 7.602 1.00 72.50 92 PRO A O 1
ATOM 687 N N . CYS A 1 93 ? 14.852 7.148 9.798 1.00 79.69 93 CYS A N 1
ATOM 688 C CA . CYS A 1 93 ? 13.860 8.221 9.976 1.00 79.69 93 CYS A CA 1
ATOM 689 C C . CYS A 1 93 ? 14.423 9.602 9.661 1.00 79.69 93 CYS A C 1
ATOM 691 O O . CYS A 1 93 ? 14.681 10.411 10.555 1.00 79.69 93 CYS A O 1
ATOM 693 N N . THR A 1 94 ? 14.683 9.849 8.385 1.00 81.94 94 THR A N 1
ATOM 694 C CA . THR A 1 94 ? 15.328 11.079 7.928 1.00 81.94 94 THR A CA 1
ATOM 695 C C . THR A 1 94 ? 14.779 11.521 6.580 1.00 81.94 94 THR A C 1
ATOM 697 O O . THR A 1 94 ? 14.362 10.701 5.765 1.00 81.94 94 THR A O 1
ATOM 700 N N . LEU A 1 95 ? 14.802 12.834 6.339 1.00 79.94 95 LEU A N 1
ATOM 701 C CA . LEU A 1 95 ? 14.398 13.437 5.066 1.00 79.94 95 LEU A CA 1
ATOM 702 C C . LEU A 1 95 ? 15.291 12.986 3.897 1.00 79.94 95 LEU A C 1
ATOM 704 O O . LEU A 1 95 ? 14.861 13.020 2.748 1.00 79.94 95 LEU A O 1
ATOM 708 N N . GLU A 1 96 ? 16.510 12.532 4.191 1.00 74.56 96 GLU A N 1
ATOM 709 C CA . GLU A 1 96 ? 17.477 12.035 3.205 1.00 74.56 96 GLU A CA 1
ATOM 710 C C . GLU A 1 96 ? 17.447 10.498 3.057 1.00 74.56 96 GLU A C 1
ATOM 712 O O . GLU A 1 96 ? 18.212 9.939 2.280 1.00 74.56 96 GLU A O 1
ATOM 717 N N . GLY A 1 97 ? 16.554 9.803 3.775 1.00 70.00 97 GLY A N 1
ATOM 718 C CA . GLY A 1 97 ? 16.523 8.337 3.906 1.00 70.00 97 GLY A CA 1
ATOM 719 C C . GLY A 1 97 ? 15.542 7.633 2.970 1.00 70.00 97 GLY A C 1
ATOM 720 O O . GLY A 1 97 ? 15.077 6.535 3.271 1.00 70.00 97 GLY A O 1
ATOM 721 N N . CYS A 1 98 ? 15.148 8.281 1.873 1.00 81.25 98 CYS A N 1
ATOM 722 C CA . CYS A 1 98 ? 14.219 7.686 0.920 1.00 81.25 98 CYS A CA 1
ATOM 723 C C . CYS A 1 98 ? 14.928 6.637 0.056 1.00 81.25 98 CYS A C 1
ATOM 725 O O . CYS A 1 98 ? 15.557 6.965 -0.950 1.00 81.25 98 CYS A O 1
ATOM 727 N N . GLU A 1 99 ? 14.763 5.374 0.435 1.00 79.44 99 GLU A N 1
ATOM 728 C CA . GLU A 1 99 ? 15.382 4.229 -0.222 1.00 79.44 99 GLU A CA 1
ATOM 729 C C . GLU A 1 99 ? 14.306 3.224 -0.686 1.00 79.44 99 GLU A C 1
ATOM 731 O O . GLU A 1 99 ? 13.706 2.533 0.143 1.00 79.44 99 GLU A O 1
ATOM 736 N N . PRO A 1 100 ? 13.974 3.163 -1.992 1.00 79.31 100 PRO A N 1
ATOM 737 C CA . PRO A 1 100 ? 13.153 2.082 -2.530 1.00 79.31 100 PRO A CA 1
ATOM 738 C C . PRO A 1 100 ? 13.917 0.757 -2.453 1.00 79.31 100 PRO A C 1
ATOM 740 O O . PRO A 1 100 ? 15.124 0.768 -2.589 1.00 79.31 100 PRO A O 1
ATOM 743 N N . ASP A 1 101 ? 13.227 -0.373 -2.291 1.00 79.38 101 ASP A N 1
ATOM 744 C CA . ASP A 1 101 ? 13.838 -1.715 -2.316 1.00 79.38 101 ASP A CA 1
ATOM 745 C C . ASP A 1 101 ? 14.970 -1.956 -1.300 1.00 79.38 101 ASP A C 1
ATOM 747 O O . ASP A 1 101 ? 15.922 -2.681 -1.566 1.00 79.38 101 ASP A O 1
ATOM 751 N N . HIS A 1 102 ? 14.875 -1.350 -0.114 1.00 77.31 102 HIS A N 1
ATOM 752 C CA . HIS A 1 102 ? 15.881 -1.506 0.946 1.00 77.31 102 HIS A CA 1
ATOM 753 C C . HIS A 1 102 ? 16.160 -2.981 1.314 1.00 77.31 102 HIS A C 1
ATOM 755 O O . HIS A 1 102 ? 17.253 -3.321 1.751 1.00 77.31 102 HIS A O 1
ATOM 761 N N . ASP A 1 103 ? 15.174 -3.869 1.180 1.00 78.94 103 ASP A N 1
ATOM 762 C CA . ASP A 1 103 ? 15.277 -5.292 1.510 1.00 78.94 103 ASP A CA 1
ATOM 763 C C . ASP A 1 103 ? 15.553 -6.208 0.300 1.00 78.94 103 ASP A C 1
ATOM 765 O O . ASP A 1 103 ? 15.653 -7.424 0.472 1.00 78.94 103 ASP A O 1
ATOM 769 N N . GLY A 1 104 ? 15.682 -5.652 -0.911 1.00 80.75 104 GLY A N 1
ATOM 770 C CA . GLY A 1 104 ? 15.978 -6.391 -2.145 1.00 80.75 104 GLY A CA 1
ATOM 771 C C . GLY A 1 104 ? 14.834 -7.272 -2.664 1.00 80.75 104 GLY A C 1
ATOM 772 O O . GLY A 1 104 ? 15.012 -8.042 -3.614 1.00 80.75 104 GLY A O 1
ATOM 773 N N . VAL A 1 105 ? 13.648 -7.215 -2.051 1.00 85.50 105 VAL A N 1
ATOM 774 C CA . VAL A 1 105 ? 12.503 -8.044 -2.457 1.00 85.50 105 VAL A CA 1
ATOM 775 C C . VAL A 1 105 ? 11.943 -7.586 -3.800 1.00 85.50 105 VAL A C 1
ATOM 777 O O . VAL A 1 105 ? 11.506 -8.415 -4.602 1.00 85.50 105 VAL A O 1
ATOM 780 N N . VAL A 1 106 ? 11.974 -6.285 -4.083 1.00 86.62 106 VAL A N 1
ATOM 781 C CA . VAL A 1 106 ? 11.528 -5.738 -5.367 1.00 86.62 106 VAL A CA 1
ATOM 782 C C . VAL A 1 106 ? 12.497 -6.160 -6.469 1.00 86.62 106 VAL A C 1
ATOM 784 O O . VAL A 1 106 ? 12.042 -6.562 -7.543 1.00 86.62 106 VAL A O 1
ATOM 787 N N . ASP A 1 107 ? 13.808 -6.153 -6.215 1.00 80.44 107 ASP A N 1
ATOM 788 C CA . ASP A 1 107 ? 14.811 -6.710 -7.123 1.00 80.44 107 ASP A CA 1
ATOM 789 C C . ASP A 1 107 ? 14.561 -8.190 -7.397 1.00 80.44 107 ASP A C 1
ATOM 791 O O . ASP A 1 107 ? 14.459 -8.597 -8.558 1.00 80.44 107 ASP A O 1
ATOM 795 N N . TRP A 1 108 ? 14.352 -8.980 -6.347 1.00 82.25 108 TRP A N 1
ATOM 796 C CA . TRP A 1 108 ? 14.061 -10.400 -6.488 1.00 82.25 108 TRP A CA 1
ATOM 797 C C . TRP A 1 108 ? 12.785 -10.663 -7.306 1.00 82.25 108 TRP A C 1
ATOM 799 O O . TRP A 1 108 ? 12.800 -11.481 -8.228 1.00 82.25 108 TRP A O 1
ATOM 809 N N . LEU A 1 109 ? 11.692 -9.943 -7.035 1.00 87.12 109 LEU A N 1
ATOM 810 C CA . LEU A 1 109 ? 10.428 -10.067 -7.773 1.00 87.12 109 LEU A CA 1
ATOM 811 C C . LEU A 1 109 ? 10.578 -9.687 -9.248 1.00 87.12 109 LEU A C 1
ATOM 813 O O . LEU A 1 109 ? 10.068 -10.396 -10.122 1.00 87.12 109 LEU A O 1
ATOM 817 N N . ASN A 1 110 ? 11.317 -8.612 -9.525 1.00 83.56 110 ASN A N 1
ATOM 818 C CA . ASN A 1 110 ? 11.655 -8.242 -10.890 1.00 83.56 110 ASN A CA 1
ATOM 819 C C . AS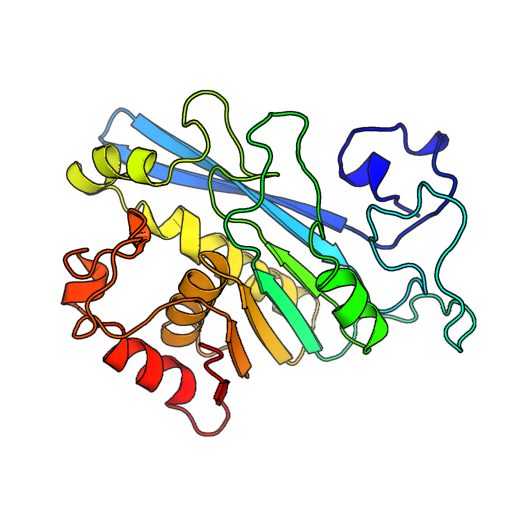N A 1 110 ? 12.452 -9.363 -11.560 1.00 83.56 110 ASN A C 1
ATOM 821 O O . ASN A 1 110 ? 12.056 -9.807 -12.624 1.00 83.56 110 ASN A O 1
ATOM 825 N N . ARG A 1 111 ? 13.500 -9.917 -10.935 1.00 77.88 111 ARG A N 1
ATOM 826 C CA . ARG A 1 111 ? 14.273 -11.045 -11.506 1.00 77.88 111 ARG A CA 1
ATOM 827 C C . ARG A 1 111 ? 13.433 -12.291 -11.779 1.00 77.88 111 ARG A C 1
ATOM 829 O O . ARG A 1 111 ? 13.773 -13.079 -12.659 1.00 77.88 111 ARG A O 1
ATOM 836 N N . MET A 1 112 ? 12.347 -12.471 -11.033 1.00 80.56 112 MET A N 1
ATOM 837 C CA . MET A 1 112 ? 11.419 -13.588 -11.189 1.00 80.56 112 MET A CA 1
ATOM 838 C C . MET A 1 112 ? 10.416 -13.422 -12.331 1.00 80.56 112 MET A C 1
ATOM 840 O O . MET A 1 112 ? 9.682 -14.370 -12.617 1.00 80.56 112 MET A O 1
ATOM 844 N N . GLY A 1 113 ? 10.363 -12.267 -12.995 1.00 82.56 113 GLY A N 1
ATOM 845 C CA . GLY A 1 113 ? 9.438 -12.075 -14.104 1.00 82.56 113 GLY A CA 1
ATOM 846 C C . GLY A 1 113 ? 8.295 -11.086 -13.841 1.00 82.56 113 GLY A C 1
ATOM 847 O O . GLY A 1 113 ? 7.410 -10.964 -14.691 1.00 82.56 113 GLY A O 1
ATOM 848 N N . TYR A 1 114 ? 8.271 -10.399 -12.695 1.00 89.56 114 TYR A N 1
ATOM 849 C CA . TYR A 1 114 ? 7.122 -9.585 -12.290 1.00 89.56 114 TYR A CA 1
ATOM 850 C C . TYR A 1 114 ? 7.406 -8.093 -12.306 1.00 89.56 114 TYR A C 1
ATOM 852 O O . TYR A 1 114 ? 8.379 -7.636 -11.717 1.00 89.56 114 TYR A O 1
ATOM 860 N N . ASP A 1 115 ? 6.499 -7.326 -12.906 1.00 92.81 115 ASP A N 1
ATOM 861 C CA . ASP A 1 115 ? 6.461 -5.889 -12.666 1.00 92.81 115 ASP A CA 1
ATOM 862 C C . ASP A 1 115 ? 6.023 -5.648 -11.217 1.00 92.81 115 ASP A C 1
ATOM 864 O O . ASP A 1 115 ? 5.224 -6.405 -10.650 1.00 92.81 115 ASP A O 1
ATOM 868 N N . THR A 1 116 ? 6.522 -4.578 -10.611 1.00 93.50 116 THR A N 1
ATOM 869 C CA . THR A 1 116 ? 6.336 -4.323 -9.182 1.00 93.50 116 THR A CA 1
ATOM 870 C C . THR A 1 116 ? 5.953 -2.882 -8.900 1.00 93.50 116 THR A C 1
ATOM 872 O O . THR A 1 116 ? 6.464 -1.950 -9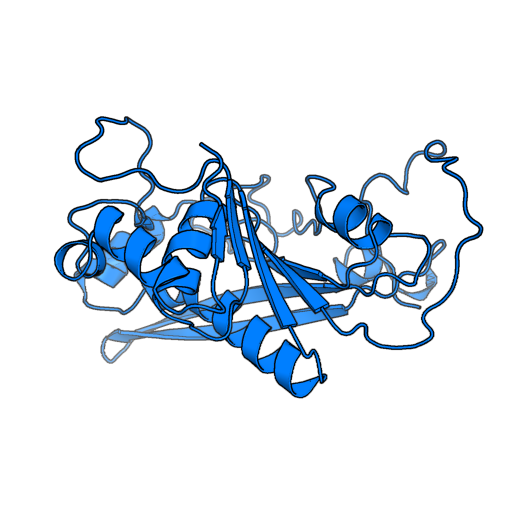.518 1.00 93.50 116 THR A O 1
ATOM 875 N N . MET A 1 117 ? 5.062 -2.684 -7.931 1.00 95.56 117 MET A N 1
ATOM 876 C CA . MET A 1 117 ? 4.892 -1.392 -7.268 1.00 95.56 117 MET A CA 1
ATOM 877 C C . MET A 1 117 ? 5.291 -1.548 -5.811 1.00 95.56 117 MET A C 1
ATOM 879 O O . MET A 1 117 ? 4.745 -2.386 -5.105 1.00 95.56 117 MET A O 1
ATOM 883 N N . HIS A 1 118 ? 6.250 -0.749 -5.372 1.00 94.38 118 HIS A N 1
ATOM 884 C CA . HIS A 1 118 ? 6.765 -0.768 -4.016 1.00 94.38 118 HIS A CA 1
ATOM 885 C C . HIS A 1 118 ? 6.153 0.369 -3.197 1.00 94.38 118 HIS A C 1
ATOM 887 O O . HIS A 1 118 ? 6.205 1.527 -3.618 1.00 94.38 118 HIS A O 1
ATOM 893 N N . LEU A 1 119 ? 5.588 0.026 -2.042 1.00 95.62 119 LEU A N 1
ATOM 894 C CA . LEU A 1 119 ? 4.990 0.925 -1.059 1.00 95.62 119 LEU A CA 1
ATOM 895 C C . LEU A 1 119 ? 5.730 0.839 0.274 1.00 95.62 119 LEU A C 1
ATOM 897 O O . LEU A 1 119 ? 6.309 -0.190 0.608 1.00 95.62 119 LEU A O 1
ATOM 901 N N . GLN A 1 120 ? 5.648 1.908 1.056 1.00 92.94 120 GLN A N 1
ATOM 902 C CA . GLN A 1 120 ? 6.248 2.019 2.386 1.00 92.94 120 GLN A CA 1
ATOM 903 C C . GLN A 1 120 ? 5.204 2.531 3.380 1.00 92.94 120 GLN A C 1
ATOM 905 O O . GLN A 1 120 ? 4.260 3.223 2.990 1.00 92.94 120 GLN A O 1
ATOM 910 N N . MET A 1 121 ? 5.374 2.208 4.663 1.00 94.69 121 MET A N 1
ATOM 911 C CA . MET A 1 121 ? 4.459 2.649 5.723 1.00 94.69 121 MET A CA 1
ATOM 912 C C . MET A 1 121 ? 4.379 4.184 5.804 1.00 94.69 121 MET A C 1
ATOM 914 O O . MET A 1 121 ? 5.352 4.879 5.486 1.00 94.69 121 MET A O 1
ATOM 918 N N . PRO A 1 122 ? 3.232 4.755 6.212 1.00 94.88 122 PRO A N 1
ATOM 919 C CA . PRO A 1 122 ? 3.145 6.190 6.452 1.00 94.88 122 PRO A CA 1
ATOM 920 C C . PRO A 1 122 ? 4.116 6.600 7.565 1.00 94.88 122 PRO A C 1
ATOM 922 O O . PRO A 1 122 ? 4.241 5.901 8.560 1.00 94.88 122 PRO A O 1
ATOM 925 N N . LEU A 1 123 ? 4.768 7.761 7.429 1.00 93.12 123 LEU A N 1
ATOM 926 C CA . LEU A 1 123 ? 5.799 8.259 8.358 1.00 93.12 123 LEU A CA 1
ATOM 927 C C . LEU A 1 123 ? 7.136 7.494 8.334 1.00 93.12 123 LEU A C 1
ATOM 929 O O . LEU A 1 123 ? 8.010 7.834 9.125 1.00 93.12 123 LEU A O 1
ATOM 933 N N . PHE A 1 124 ? 7.332 6.527 7.433 1.00 90.88 124 PHE A N 1
ATOM 934 C CA . PHE A 1 124 ? 8.596 5.796 7.265 1.00 90.88 124 PHE A CA 1
ATOM 935 C C . PHE A 1 124 ? 9.224 6.056 5.892 1.00 90.88 124 PHE A C 1
ATOM 937 O O . PHE A 1 124 ? 8.516 6.271 4.907 1.00 90.88 124 PHE A O 1
ATOM 944 N N . GLN A 1 125 ? 10.560 6.019 5.824 1.00 87.25 125 GLN A N 1
ATOM 945 C CA . GLN A 1 125 ? 11.358 6.159 4.596 1.00 87.25 125 GLN A CA 1
ATOM 946 C C . GLN A 1 125 ? 10.886 7.305 3.679 1.00 87.25 125 GLN A C 1
ATOM 948 O O . GLN A 1 125 ? 10.879 8.466 4.084 1.00 87.25 125 GLN A O 1
ATOM 953 N N . CYS A 1 126 ? 10.454 7.012 2.448 1.00 89.19 126 CYS A N 1
ATOM 954 C CA . CYS A 1 126 ? 10.024 8.023 1.481 1.00 89.19 126 CYS A CA 1
ATOM 955 C C . CYS A 1 126 ? 8.697 8.705 1.842 1.00 89.19 126 CYS A C 1
ATOM 957 O O . CYS A 1 126 ? 8.287 9.633 1.141 1.00 89.19 126 CYS A O 1
ATOM 959 N N . ASN A 1 127 ? 8.033 8.259 2.910 1.00 92.31 127 ASN A N 1
ATOM 960 C CA . ASN A 1 127 ? 6.844 8.877 3.492 1.00 92.31 127 ASN A CA 1
ATOM 961 C C . ASN A 1 127 ? 7.144 9.575 4.828 1.00 92.31 127 ASN A C 1
ATOM 963 O O . ASN A 1 127 ? 6.213 10.023 5.503 1.00 92.31 127 ASN A O 1
ATOM 967 N N . TYR A 1 128 ? 8.418 9.660 5.229 1.00 90.56 128 TYR A N 1
ATOM 968 C CA . TYR A 1 128 ? 8.826 10.380 6.428 1.00 90.56 128 TYR A CA 1
ATOM 969 C C . TYR A 1 128 ? 8.534 11.879 6.294 1.00 90.56 128 TYR A C 1
ATOM 971 O O . TYR A 1 128 ? 8.762 12.503 5.255 1.00 90.56 128 TYR A O 1
ATOM 979 N N . ILE A 1 129 ? 8.053 12.457 7.389 1.00 87.81 129 ILE A N 1
ATOM 980 C CA . ILE A 1 129 ? 7.945 13.899 7.593 1.00 87.81 129 ILE A CA 1
ATOM 981 C C . ILE A 1 129 ? 8.673 14.246 8.890 1.00 87.81 129 ILE A C 1
ATOM 983 O O . ILE A 1 129 ? 8.783 13.413 9.787 1.00 87.81 129 ILE A O 1
ATOM 987 N N . GLU A 1 130 ? 9.186 15.466 9.002 1.00 83.69 130 GLU A N 1
ATOM 988 C CA . GLU A 1 130 ? 9.907 15.899 10.199 1.00 83.69 130 GLU A CA 1
ATOM 989 C C . GLU A 1 130 ? 8.963 16.037 11.407 1.00 83.69 130 GLU A C 1
ATOM 991 O O . GLU A 1 130 ? 7.889 16.628 11.294 1.00 83.69 130 GLU A O 1
ATOM 996 N N . GLY A 1 131 ? 9.366 15.494 12.564 1.00 80.50 131 GLY A N 1
ATOM 997 C CA . GLY A 1 131 ? 8.650 15.625 13.844 1.00 80.50 131 GLY A CA 1
ATOM 998 C C . GLY A 1 131 ? 8.086 14.317 14.430 1.00 80.50 131 GLY A C 1
ATOM 999 O O . GLY A 1 131 ? 8.332 14.049 15.602 1.00 80.50 131 GLY A O 1
ATOM 1000 N N . PRO A 1 132 ? 7.376 13.464 13.667 1.00 76.06 132 PRO A N 1
ATOM 1001 C CA . PRO A 1 132 ? 6.766 12.229 14.185 1.00 76.06 132 PRO A CA 1
ATOM 1002 C C . PRO A 1 132 ? 7.716 11.068 14.529 1.00 76.06 132 PRO A C 1
ATOM 1004 O O . PRO A 1 132 ? 7.229 10.019 14.943 1.00 76.06 132 PRO A O 1
ATOM 1007 N N . HIS A 1 133 ? 9.035 11.210 14.333 1.00 76.12 133 HIS A N 1
ATOM 1008 C CA . HIS A 1 133 ? 10.064 10.196 14.640 1.00 76.12 133 HIS A CA 1
ATOM 1009 C C . HIS A 1 133 ? 9.745 8.762 14.150 1.00 76.12 133 HIS A C 1
ATOM 1011 O O . HIS A 1 133 ? 10.045 7.799 14.849 1.00 76.12 133 HIS A O 1
ATOM 1017 N N . CYS A 1 134 ? 9.121 8.615 12.973 1.00 84.06 134 CYS A N 1
ATOM 1018 C CA . CYS A 1 134 ? 8.592 7.340 12.464 1.00 84.06 134 CYS A CA 1
ATOM 1019 C C . CYS A 1 134 ? 7.786 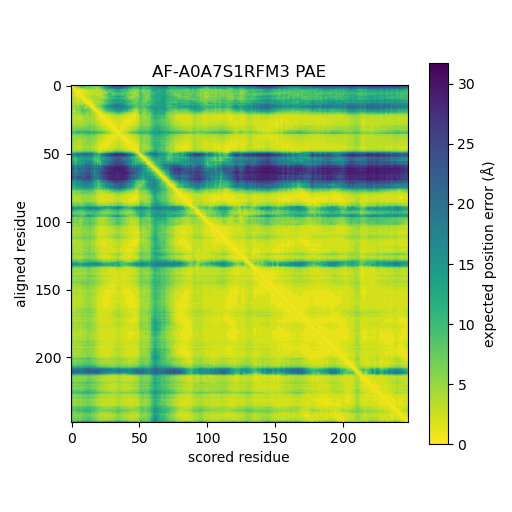6.547 13.500 1.00 84.06 134 CYS A C 1
ATOM 1021 O O . CYS A 1 134 ? 8.059 5.381 13.772 1.00 84.06 134 CYS A O 1
ATOM 1023 N N . ASN A 1 135 ? 6.806 7.179 14.130 1.00 90.81 135 ASN A N 1
ATOM 1024 C CA . ASN A 1 135 ? 5.963 6.491 15.090 1.00 90.81 135 ASN A CA 1
ATOM 1025 C C . ASN A 1 135 ? 4.499 6.615 14.684 1.00 90.81 135 ASN A C 1
ATOM 1027 O O . ASN A 1 135 ? 3.948 7.715 14.650 1.00 90.81 135 ASN A O 1
ATOM 1031 N N . HIS A 1 136 ? 3.842 5.483 14.426 1.00 93.75 136 HIS A N 1
ATOM 1032 C CA . HIS A 1 136 ? 2.420 5.465 14.090 1.00 93.75 136 HIS A CA 1
ATOM 1033 C C . HIS A 1 136 ? 1.526 5.969 15.233 1.00 93.75 136 HIS A C 1
ATOM 1035 O O . HIS A 1 136 ? 0.415 6.423 14.969 1.00 93.75 136 HIS A O 1
ATOM 1041 N N . ALA A 1 137 ? 2.006 6.003 16.484 1.00 93.50 137 ALA A N 1
ATOM 1042 C CA . ALA A 1 137 ? 1.299 6.647 17.595 1.00 93.50 137 ALA A CA 1
ATOM 1043 C C . ALA A 1 137 ? 1.028 8.143 17.353 1.00 93.50 137 ALA A C 1
ATOM 1045 O O . ALA A 1 137 ? 0.116 8.700 17.965 1.00 93.50 137 ALA A O 1
ATOM 1046 N N . TYR A 1 138 ? 1.744 8.777 16.416 1.00 94.12 138 TYR A N 1
ATOM 1047 C CA . TYR A 1 138 ? 1.415 10.107 15.899 1.00 94.12 138 TYR A CA 1
ATOM 1048 C C . TYR A 1 138 ? -0.051 10.221 15.450 1.00 94.12 138 TYR A C 1
ATOM 1050 O O . TYR A 1 138 ? -0.690 11.249 15.654 1.00 94.12 138 TYR A O 1
ATOM 1058 N N . PHE A 1 139 ? -0.634 9.152 14.902 1.00 95.50 139 PHE A N 1
ATOM 1059 C CA . PHE A 1 139 ? -2.020 9.161 14.440 1.00 95.50 139 PHE A CA 1
ATOM 1060 C C . PHE A 1 139 ? -3.061 9.125 15.567 1.00 95.50 139 PHE A C 1
ATOM 1062 O O . PHE A 1 139 ? -4.215 9.497 15.341 1.00 95.50 139 PHE A O 1
ATOM 1069 N N . ALA A 1 140 ? -2.672 8.741 16.788 1.00 94.44 140 ALA A N 1
ATOM 1070 C CA . ALA A 1 140 ? -3.603 8.518 17.891 1.00 94.44 140 ALA A CA 1
ATOM 1071 C C . ALA A 1 140 ? -4.357 9.787 18.316 1.00 94.44 140 ALA A C 1
ATOM 1073 O O . ALA A 1 140 ? -5.501 9.714 18.765 1.00 94.44 140 ALA A O 1
ATOM 1074 N N . GLU A 1 141 ? -3.748 10.970 18.202 1.00 93.69 141 GLU A N 1
ATOM 1075 C CA . GLU A 1 141 ? -4.435 12.223 18.536 1.00 93.69 141 GLU A CA 1
ATOM 1076 C C . GLU A 1 141 ? -5.509 12.622 17.526 1.00 93.69 141 GLU A C 1
ATOM 1078 O O . GLU A 1 141 ? -6.530 13.205 17.903 1.00 93.69 141 GLU A O 1
ATOM 1083 N N . PHE A 1 142 ? -5.310 12.274 16.258 1.00 95.19 142 PHE A N 1
ATOM 1084 C CA . PHE A 1 142 ? -6.257 12.564 15.191 1.00 95.19 142 PHE A CA 1
ATOM 1085 C C . PHE A 1 142 ? -7.385 11.528 15.171 1.00 95.19 142 PHE A C 1
ATOM 1087 O O . PHE A 1 142 ? -8.549 11.900 15.022 1.00 95.19 142 PHE A O 1
ATOM 1094 N N . ASP A 1 143 ? -7.083 10.250 15.424 1.00 95.50 143 ASP A N 1
ATOM 1095 C CA . ASP A 1 143 ? -8.114 9.209 15.542 1.00 95.50 143 ASP A CA 1
ATOM 1096 C C . ASP A 1 143 ? -9.074 9.461 16.718 1.00 95.50 143 ASP A C 1
ATOM 1098 O O . ASP A 1 143 ? -10.295 9.319 16.578 1.00 95.50 143 ASP A O 1
ATOM 1102 N N . ARG A 1 144 ? -8.550 9.947 17.857 1.00 94.31 144 ARG A N 1
ATOM 1103 C CA . ARG A 1 144 ? -9.370 10.381 19.006 1.00 94.31 144 ARG A CA 1
ATOM 1104 C C . ARG A 1 144 ? -10.341 11.511 18.657 1.00 94.31 144 ARG A C 1
ATOM 1106 O O . ARG A 1 144 ? -11.397 11.606 19.275 1.00 94.31 144 ARG A O 1
ATOM 1113 N N . GLN A 1 145 ? -10.013 12.338 17.665 1.00 95.69 145 GLN A N 1
ATOM 1114 C CA . GLN A 1 145 ? -10.898 13.383 17.133 1.00 95.69 145 GLN A CA 1
ATOM 1115 C C . GLN A 1 145 ? -11.873 12.859 16.065 1.00 95.69 145 GLN A C 1
ATOM 1117 O O . GLN A 1 145 ? -12.712 13.610 15.578 1.00 95.69 145 GLN A O 1
ATOM 1122 N N . GLY A 1 146 ? -11.799 11.573 15.710 1.00 94.56 146 GLY A N 1
ATOM 1123 C CA . GLY A 1 146 ? -12.641 10.954 14.689 1.00 94.56 146 GLY A CA 1
ATOM 1124 C C . GLY A 1 146 ? -12.101 11.082 13.265 1.00 94.56 146 GLY A C 1
ATOM 1125 O O . GLY A 1 146 ? -12.818 10.745 12.324 1.00 94.56 146 GLY A O 1
ATOM 1126 N N . ALA A 1 147 ? -10.858 11.540 13.086 1.00 96.44 147 ALA A N 1
ATOM 1127 C CA . ALA A 1 147 ? -10.237 11.610 11.770 1.00 96.44 147 ALA A CA 1
ATOM 1128 C C . ALA A 1 147 ? -10.003 10.189 11.209 1.00 96.44 147 ALA A C 1
ATOM 1130 O O . ALA A 1 147 ? -9.511 9.327 11.940 1.00 96.44 147 ALA A O 1
ATOM 1131 N N . PRO A 1 148 ? -10.289 9.914 9.922 1.00 95.50 148 PRO A N 1
ATOM 1132 C CA . PRO A 1 148 ? -10.084 8.596 9.314 1.00 95.50 148 PRO A CA 1
ATOM 1133 C C . PRO A 1 148 ? -8.600 8.319 8.998 1.00 95.50 148 PRO A C 1
ATOM 1135 O O . PRO A 1 148 ? -8.216 8.159 7.840 1.00 95.50 148 PRO A O 1
ATOM 1138 N N . VAL A 1 149 ? -7.747 8.264 10.025 1.00 96.19 149 VAL A N 1
ATOM 1139 C CA . VAL A 1 149 ? -6.282 8.134 9.890 1.00 96.19 149 VAL A CA 1
ATOM 1140 C C . VAL A 1 149 ? -5.832 6.835 9.221 1.00 96.19 149 VAL A C 1
ATOM 1142 O O . VAL A 1 149 ? -4.806 6.818 8.549 1.00 96.19 149 VAL A O 1
ATOM 1145 N N . PHE A 1 150 ? -6.625 5.765 9.314 1.00 96.62 150 PHE A N 1
ATOM 1146 C CA . PHE A 1 150 ? -6.336 4.487 8.653 1.00 96.62 150 PHE A CA 1
ATOM 1147 C C . PHE A 1 150 ? -6.265 4.601 7.123 1.00 96.62 150 PHE A C 1
ATOM 1149 O O . PHE A 1 150 ? -5.644 3.763 6.470 1.00 96.62 150 PHE A O 1
ATOM 1156 N N . ARG A 1 151 ? -6.807 5.681 6.538 1.00 97.19 151 ARG A N 1
ATOM 1157 C CA . ARG A 1 151 ? -6.600 6.013 5.122 1.00 97.19 151 ARG A CA 1
ATOM 1158 C C . ARG A 1 151 ? -5.119 6.111 4.758 1.00 97.19 151 ARG A C 1
ATOM 1160 O O . ARG A 1 151 ? -4.745 5.629 3.700 1.00 97.19 151 ARG A O 1
ATOM 1167 N N . PHE A 1 152 ? -4.262 6.639 5.634 1.00 97.44 152 PHE A N 1
ATOM 1168 C CA . PHE A 1 152 ? -2.825 6.746 5.351 1.00 97.44 152 PHE A CA 1
ATOM 1169 C C . PHE A 1 152 ? -2.125 5.391 5.203 1.00 97.44 152 PHE A C 1
ATOM 1171 O O . PHE A 1 152 ? -1.085 5.321 4.557 1.00 97.44 152 PHE A O 1
ATOM 1178 N N . PHE A 1 153 ? -2.701 4.327 5.761 1.00 97.56 153 PHE A N 1
ATOM 1179 C CA . PHE A 1 153 ? -2.158 2.978 5.672 1.00 97.56 153 PHE A CA 1
ATOM 1180 C C . PHE A 1 153 ? -2.724 2.196 4.482 1.00 97.56 153 PHE A C 1
ATOM 1182 O O . PHE A 1 153 ? -1.999 1.462 3.823 1.00 97.56 153 PHE A O 1
ATOM 1189 N N . LEU A 1 154 ? -4.022 2.347 4.198 1.00 98.19 154 LEU A N 1
ATOM 1190 C CA . LEU A 1 154 ? -4.728 1.500 3.227 1.00 98.19 154 LEU A CA 1
ATOM 1191 C C . LEU A 1 154 ? -4.854 2.144 1.841 1.00 98.19 154 LEU A C 1
ATOM 1193 O O . LEU A 1 154 ? -4.744 1.470 0.818 1.00 98.19 154 LEU A O 1
ATOM 1197 N N . GLU A 1 155 ? -5.080 3.457 1.789 1.00 98.44 155 GLU A N 1
ATOM 1198 C CA . GLU A 1 155 ? -5.329 4.180 0.540 1.00 98.44 155 GLU A CA 1
ATOM 1199 C C . GLU A 1 155 ? -4.158 4.134 -0.453 1.00 98.44 155 GLU A C 1
ATOM 1201 O O . GLU A 1 155 ? -4.440 3.987 -1.642 1.00 98.44 155 GLU A O 1
ATOM 1206 N N . PRO A 1 156 ? -2.871 4.169 -0.042 1.00 98.38 156 PRO A N 1
ATOM 1207 C CA . PRO A 1 156 ? -1.759 4.014 -0.982 1.00 98.38 156 PRO A CA 1
ATOM 1208 C C . PRO A 1 156 ? -1.835 2.721 -1.802 1.00 98.38 156 PRO A C 1
ATOM 1210 O O . PRO A 1 156 ? -1.587 2.740 -3.007 1.00 98.38 156 PRO A O 1
ATOM 1213 N N . ALA A 1 157 ? -2.236 1.609 -1.178 1.00 98.56 157 ALA A N 1
ATOM 1214 C CA . ALA A 1 157 ? -2.404 0.333 -1.867 1.00 98.56 157 ALA A CA 1
ATOM 1215 C C . ALA A 1 157 ? -3.582 0.364 -2.846 1.00 98.56 157 ALA A C 1
ATOM 1217 O O . ALA A 1 157 ? -3.446 -0.068 -3.988 1.00 98.56 157 ALA A O 1
ATOM 1218 N N . VAL A 1 158 ? -4.711 0.953 -2.444 1.00 98.62 158 VAL A N 1
ATOM 1219 C CA . VAL A 1 158 ? -5.887 1.117 -3.315 1.00 98.62 158 VAL A CA 1
ATOM 1220 C C . VAL A 1 158 ? -5.568 2.010 -4.521 1.00 98.62 158 VAL A C 1
ATOM 1222 O O . VAL A 1 158 ? -5.968 1.697 -5.644 1.00 98.62 158 VAL A O 1
ATOM 1225 N N . LEU A 1 159 ? -4.816 3.097 -4.322 1.00 98.56 159 LEU A N 1
ATOM 1226 C CA . LEU A 1 159 ? -4.362 3.981 -5.400 1.00 98.56 159 LEU A CA 1
ATOM 1227 C C . LEU A 1 159 ? -3.386 3.274 -6.344 1.00 98.56 159 LEU A C 1
ATOM 1229 O O . LEU A 1 159 ? -3.511 3.421 -7.560 1.00 98.56 159 LEU A O 1
ATOM 1233 N N . ALA A 1 160 ? -2.468 2.465 -5.809 1.00 98.50 160 ALA A N 1
ATOM 1234 C CA . ALA A 1 160 ? -1.571 1.647 -6.617 1.00 98.50 160 ALA A CA 1
ATOM 1235 C C . ALA A 1 160 ? -2.343 0.619 -7.461 1.00 98.50 160 ALA A C 1
ATOM 1237 O O . ALA A 1 160 ? -2.059 0.475 -8.647 1.00 98.50 160 ALA A O 1
ATOM 1238 N N . ILE A 1 161 ? -3.369 -0.033 -6.898 1.00 98.69 161 ILE A N 1
ATOM 1239 C CA . ILE A 1 161 ? -4.257 -0.946 -7.638 1.00 98.69 161 ILE A CA 1
ATOM 1240 C C . ILE A 1 161 ? -4.997 -0.197 -8.751 1.00 98.69 161 ILE A C 1
ATOM 1242 O O . ILE A 1 161 ? -5.032 -0.673 -9.883 1.00 98.69 161 ILE A O 1
ATOM 1246 N N . ASN A 1 162 ? -5.561 0.982 -8.467 1.00 98.62 162 ASN A N 1
ATOM 1247 C CA . ASN A 1 162 ? -6.237 1.794 -9.484 1.00 98.62 162 ASN A CA 1
ATOM 1248 C C . ASN A 1 162 ? -5.292 2.127 -10.644 1.00 98.62 162 ASN A C 1
ATOM 1250 O O . ASN A 1 162 ? -5.624 1.877 -11.801 1.00 98.62 162 ASN A O 1
ATOM 1254 N N . TYR A 1 163 ? -4.099 2.627 -10.321 1.00 98.06 163 TYR A N 1
ATOM 1255 C CA . TYR A 1 163 ? -3.091 2.984 -11.312 1.00 98.06 163 TYR A CA 1
ATOM 1256 C C . TYR A 1 163 ? -2.626 1.764 -12.122 1.00 98.06 163 TYR A C 1
ATOM 1258 O O . TYR A 1 163 ? -2.496 1.837 -13.341 1.00 98.06 163 TYR A O 1
ATOM 1266 N N . ALA A 1 164 ? -2.447 0.608 -11.478 1.00 97.75 164 ALA A N 1
ATOM 1267 C CA . ALA A 1 164 ? -2.111 -0.639 -12.154 1.00 97.75 164 ALA A CA 1
ATOM 1268 C C . ALA A 1 164 ? -3.179 -1.054 -13.181 1.00 97.75 164 ALA A C 1
ATOM 1270 O O . ALA A 1 164 ? -2.873 -1.396 -14.323 1.00 97.75 164 ALA A O 1
ATOM 1271 N N . LEU A 1 165 ? -4.451 -1.007 -12.798 1.00 98.00 165 LEU A N 1
ATOM 1272 C CA . LEU A 1 165 ? -5.532 -1.394 -13.700 1.00 98.00 165 LEU A CA 1
ATOM 1273 C C . LEU A 1 165 ? -5.672 -0.416 -14.875 1.00 98.00 165 LEU A C 1
ATOM 1275 O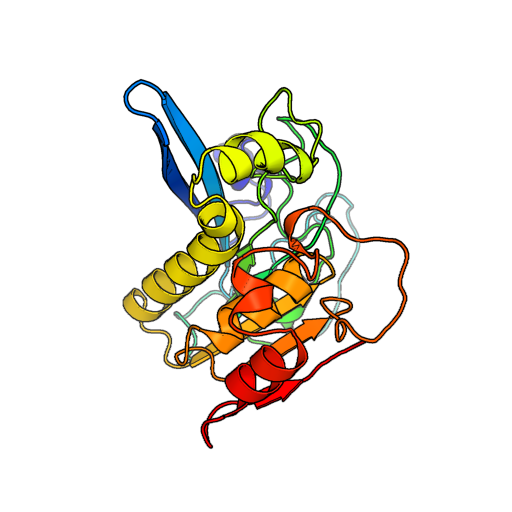 O . LEU A 1 165 ? -5.905 -0.859 -15.997 1.00 98.00 165 LEU A O 1
ATOM 1279 N N . GLU A 1 166 ? -5.450 0.885 -14.658 1.00 97.69 166 GLU A N 1
ATOM 1280 C CA . GLU A 1 166 ? -5.384 1.876 -15.745 1.00 97.69 166 GLU A CA 1
ATOM 1281 C C . GLU A 1 166 ? -4.222 1.621 -16.714 1.00 97.69 166 GLU A C 1
ATOM 1283 O O . GLU A 1 166 ? -4.366 1.826 -17.919 1.00 97.69 166 GLU A O 1
ATOM 1288 N N . LEU A 1 167 ? -3.085 1.129 -16.212 1.00 95.25 167 LEU A N 1
ATOM 1289 C CA . LEU A 1 167 ? -1.949 0.714 -17.038 1.00 95.25 167 LEU A CA 1
ATOM 1290 C C . LEU A 1 167 ? -2.201 -0.583 -17.831 1.00 95.25 167 LEU A C 1
ATOM 1292 O O . LEU A 1 167 ? -1.416 -0.910 -18.721 1.00 95.25 167 LEU A O 1
ATOM 1296 N N . GLY A 1 168 ? -3.281 -1.311 -17.536 1.00 96.31 168 GLY A N 1
ATOM 1297 C CA . GLY A 1 168 ? -3.679 -2.520 -18.258 1.00 96.31 168 GLY A CA 1
ATOM 1298 C C . GLY A 1 168 ? -3.182 -3.836 -17.656 1.00 96.31 168 GLY A C 1
ATOM 1299 O O . GLY A 1 168 ? -3.266 -4.866 -18.329 1.00 96.31 168 GLY A O 1
ATOM 1300 N N . TYR A 1 169 ? -2.696 -3.846 -16.406 1.00 97.25 169 TYR A N 1
ATOM 1301 C CA . TYR A 1 169 ? -2.416 -5.107 -15.710 1.00 97.25 169 TYR A CA 1
ATOM 1302 C C . TYR A 1 169 ? -3.696 -5.935 -15.573 1.00 97.25 169 TYR A C 1
ATOM 1304 O O . TYR A 1 169 ? -4.753 -5.429 -15.198 1.00 97.25 169 TYR A O 1
ATOM 1312 N N . LYS A 1 170 ? -3.594 -7.239 -15.838 1.00 97.12 170 LYS A N 1
ATOM 1313 C CA . LYS A 1 170 ? -4.731 -8.169 -15.764 1.00 97.12 170 LYS A CA 1
ATOM 1314 C C . LYS A 1 170 ? -4.890 -8.786 -14.381 1.00 97.12 170 LYS A C 1
ATOM 1316 O O . LYS A 1 170 ? -5.971 -9.259 -14.039 1.00 97.12 170 LYS A O 1
ATOM 1321 N N . ARG A 1 171 ? -3.805 -8.831 -13.606 1.00 97.62 171 ARG A N 1
ATOM 1322 C CA . ARG A 1 171 ? -3.765 -9.465 -12.291 1.00 97.62 171 ARG A CA 1
ATOM 1323 C C . ARG A 1 171 ? -2.932 -8.646 -11.317 1.00 97.62 171 ARG A C 1
ATOM 1325 O O . ARG A 1 171 ? -1.806 -8.271 -11.634 1.00 97.62 171 ARG A O 1
ATOM 1332 N N . VAL A 1 172 ? -3.469 -8.450 -10.116 1.00 98.50 172 VAL A N 1
ATOM 1333 C CA . VAL A 1 172 ? -2.740 -7.860 -8.993 1.00 98.50 172 VAL A CA 1
ATOM 1334 C C . VAL A 1 172 ? -2.528 -8.913 -7.912 1.00 98.50 172 VAL A C 1
ATOM 1336 O O . VAL A 1 172 ? -3.463 -9.608 -7.495 1.00 98.50 172 VAL A O 1
ATOM 1339 N N . VAL A 1 173 ? -1.276 -9.029 -7.486 1.00 98.62 173 VAL A N 1
ATOM 1340 C CA . VAL A 1 173 ? -0.835 -9.773 -6.305 1.00 98.62 173 VAL A CA 1
ATOM 1341 C C . VAL A 1 173 ? -0.338 -8.751 -5.294 1.00 98.62 173 VAL A C 1
ATOM 1343 O O . VAL A 1 173 ? 0.300 -7.779 -5.687 1.00 98.62 173 VAL A O 1
ATOM 1346 N N . MET A 1 174 ? -0.614 -8.954 -4.011 1.00 98.69 174 MET A N 1
ATOM 1347 C CA . MET A 1 174 ? -0.093 -8.096 -2.951 1.00 98.69 174 MET A CA 1
ATOM 1348 C C . MET A 1 174 ? 0.714 -8.923 -1.959 1.00 98.69 174 MET A C 1
ATOM 1350 O O . MET A 1 174 ? 0.235 -9.932 -1.453 1.00 98.69 174 MET A O 1
ATOM 1354 N N . ALA A 1 175 ? 1.931 -8.492 -1.670 1.00 98.31 175 ALA A N 1
ATOM 1355 C CA . ALA A 1 175 ? 2.774 -9.059 -0.632 1.00 98.31 175 ALA A CA 1
ATOM 1356 C C . ALA A 1 175 ? 3.285 -7.934 0.264 1.00 98.31 175 ALA A C 1
ATOM 1358 O O . ALA A 1 175 ? 3.429 -6.795 -0.179 1.00 98.31 175 ALA A O 1
ATOM 1359 N N . GLY A 1 176 ? 3.586 -8.240 1.518 1.00 97.00 176 GLY A N 1
ATOM 1360 C CA . GLY A 1 176 ? 4.168 -7.240 2.398 1.00 97.00 176 GLY A CA 1
ATOM 1361 C C . GLY A 1 176 ? 4.733 -7.834 3.669 1.00 97.00 176 GLY A C 1
ATOM 1362 O O . GLY A 1 176 ? 4.298 -8.899 4.102 1.00 97.00 176 GLY A O 1
ATOM 1363 N N . LEU A 1 177 ? 5.693 -7.126 4.253 1.00 95.38 177 LEU A N 1
ATOM 1364 C CA . LEU A 1 177 ? 6.453 -7.558 5.422 1.00 95.38 177 LEU A CA 1
ATOM 1365 C C . LEU A 1 177 ? 6.106 -6.708 6.650 1.00 95.38 177 LEU A C 1
ATOM 1367 O O . LEU A 1 177 ? 6.003 -5.488 6.534 1.00 95.38 177 LEU A O 1
ATOM 1371 N N . SER A 1 178 ? 5.980 -7.317 7.833 1.00 93.75 178 SER A N 1
ATOM 1372 C CA . SER A 1 178 ? 5.766 -6.602 9.105 1.00 93.75 178 SER A CA 1
ATOM 1373 C C . SER A 1 178 ? 4.535 -5.678 9.031 1.00 93.75 178 SER A C 1
ATOM 1375 O O . SER A 1 178 ? 3.467 -6.132 8.618 1.00 93.75 178 SER A O 1
ATOM 1377 N N . GLY A 1 179 ? 4.651 -4.375 9.318 1.00 94.56 179 GLY A N 1
ATOM 1378 C CA . GLY A 1 179 ? 3.568 -3.401 9.112 1.00 94.56 179 GLY A CA 1
ATOM 1379 C C . GLY A 1 179 ? 2.974 -3.415 7.691 1.00 94.56 179 GLY A C 1
ATOM 1380 O O . GLY A 1 179 ? 1.766 -3.272 7.517 1.00 94.56 179 GLY A O 1
ATOM 1381 N N . GLY A 1 180 ? 3.781 -3.699 6.665 1.00 96.12 180 GLY A N 1
ATOM 1382 C CA . GLY A 1 180 ? 3.299 -3.883 5.295 1.00 96.12 180 GLY A CA 1
ATOM 1383 C C . GLY A 1 180 ? 2.544 -5.200 5.087 1.00 96.12 180 GLY A C 1
ATOM 1384 O O . GLY A 1 180 ? 1.618 -5.270 4.276 1.00 96.12 180 GLY A O 1
ATOM 1385 N N . GLY A 1 181 ? 2.869 -6.239 5.859 1.00 96.94 181 GLY A N 1
ATOM 1386 C CA . GLY A 1 181 ? 2.098 -7.483 5.939 1.00 96.94 181 GLY A CA 1
ATOM 1387 C C . GLY A 1 181 ? 0.758 -7.282 6.654 1.00 96.94 181 GLY A C 1
ATOM 1388 O O . GLY A 1 181 ? -0.266 -7.832 6.233 1.00 96.94 181 GLY A O 1
ATOM 1389 N N . TRP A 1 182 ? 0.725 -6.430 7.683 1.00 96.88 182 TRP A N 1
ATOM 1390 C CA . TRP A 1 182 ? -0.523 -5.970 8.295 1.00 96.88 182 TRP A CA 1
ATOM 1391 C C . TRP A 1 182 ? -1.389 -5.217 7.274 1.00 96.88 182 TRP A C 1
ATOM 1393 O O . TRP A 1 182 ? -2.536 -5.606 7.048 1.00 96.88 182 TRP A O 1
ATOM 1403 N N . THR A 1 183 ? -0.824 -4.242 6.551 1.00 98.06 183 THR A N 1
ATOM 1404 C CA . THR A 1 183 ? -1.540 -3.526 5.481 1.00 98.06 183 THR A CA 1
ATOM 1405 C C . THR A 1 183 ? -2.047 -4.495 4.412 1.00 98.06 183 THR A C 1
ATOM 1407 O O . THR A 1 183 ? -3.206 -4.417 4.011 1.00 98.06 183 THR A O 1
ATOM 1410 N N . THR A 1 184 ? -1.226 -5.465 4.000 1.00 98.56 184 THR A N 1
ATOM 1411 C CA . THR A 1 184 ? -1.613 -6.510 3.036 1.00 98.56 184 THR A CA 1
ATOM 1412 C C . THR A 1 184 ? -2.823 -7.309 3.516 1.00 98.56 184 THR A C 1
ATOM 1414 O O . THR A 1 184 ? -3.727 -7.566 2.726 1.00 98.56 184 THR A O 1
ATOM 1417 N N . THR A 1 185 ? -2.886 -7.654 4.807 1.00 97.88 185 THR A N 1
ATOM 1418 C CA . THR A 1 185 ? -4.046 -8.346 5.393 1.00 97.88 185 THR A CA 1
ATOM 1419 C C . THR A 1 185 ? -5.322 -7.516 5.241 1.00 97.88 185 THR A C 1
ATOM 1421 O O . THR A 1 185 ? -6.337 -8.024 4.765 1.00 97.88 185 THR A O 1
ATOM 1424 N N . LEU A 1 186 ? -5.282 -6.242 5.643 1.00 98.00 186 LEU A N 1
ATOM 1425 C CA . LEU A 1 186 ? -6.466 -5.383 5.636 1.00 98.00 186 LEU A CA 1
ATOM 1426 C C . LEU A 1 186 ? -6.920 -5.053 4.215 1.00 98.00 186 LEU A C 1
ATOM 1428 O O . LEU A 1 186 ? -8.106 -5.165 3.915 1.00 98.00 186 LEU A O 1
ATOM 1432 N N . VAL A 1 187 ? -5.991 -4.668 3.337 1.00 98.56 187 VAL A N 1
ATOM 1433 C CA . VAL A 1 187 ? -6.313 -4.304 1.950 1.00 98.56 187 VAL A CA 1
ATOM 1434 C C . VAL A 1 187 ? -6.855 -5.518 1.202 1.00 98.56 187 VAL A C 1
ATOM 1436 O O . VAL A 1 187 ? -7.865 -5.391 0.515 1.00 98.56 187 VAL A O 1
ATOM 1439 N N . ALA A 1 188 ? -6.268 -6.705 1.389 1.00 98.31 188 ALA A N 1
ATOM 1440 C CA . ALA A 1 188 ? -6.817 -7.925 0.809 1.00 98.31 188 ALA A CA 1
ATOM 1441 C C . ALA A 1 188 ? -8.244 -8.191 1.305 1.00 98.31 188 ALA A C 1
ATOM 1443 O O . ALA A 1 188 ? -9.096 -8.557 0.512 1.00 98.31 188 ALA A O 1
ATOM 1444 N N . ALA A 1 189 ? -8.568 -7.967 2.576 1.00 97.81 189 ALA A N 1
ATOM 1445 C CA . ALA A 1 189 ? -9.933 -8.181 3.057 1.00 97.81 189 ALA A CA 1
ATOM 1446 C C . ALA A 1 189 ? -10.981 -7.246 2.414 1.00 97.81 189 ALA A C 1
ATOM 1448 O O . ALA A 1 189 ? -12.135 -7.646 2.275 1.00 97.81 189 ALA A O 1
ATOM 1449 N N . ILE A 1 190 ? -10.604 -6.019 2.031 1.00 97.00 190 ILE A N 1
ATOM 1450 C CA . ILE A 1 190 ? -11.552 -4.992 1.552 1.00 97.00 190 ILE A CA 1
ATOM 1451 C C . ILE A 1 190 ? -11.513 -4.742 0.040 1.00 97.00 190 ILE A C 1
ATOM 1453 O O . ILE A 1 190 ? -12.450 -4.149 -0.494 1.00 97.00 190 ILE A O 1
ATOM 1457 N N . ASP A 1 191 ? -10.453 -5.162 -0.652 1.00 98.00 191 ASP A N 1
ATOM 1458 C CA . ASP A 1 191 ? -10.282 -4.946 -2.087 1.00 98.00 191 ASP A CA 1
ATOM 1459 C C . ASP A 1 191 ? -10.242 -6.284 -2.852 1.00 98.00 191 ASP A C 1
ATOM 1461 O O . ASP A 1 191 ? -9.188 -6.927 -2.955 1.00 98.00 191 ASP A O 1
ATOM 1465 N N . PRO A 1 192 ? -11.375 -6.720 -3.438 1.00 97.12 192 PRO A N 1
ATOM 1466 C CA . PRO A 1 192 ? -11.470 -8.016 -4.105 1.00 97.12 192 PRO A CA 1
ATOM 1467 C C . PRO A 1 192 ? -10.682 -8.087 -5.422 1.00 97.12 192 PRO A C 1
ATOM 1469 O O . PRO A 1 192 ? -10.616 -9.146 -6.044 1.00 97.12 192 PRO A O 1
ATOM 1472 N N . ARG A 1 193 ? -10.071 -6.980 -5.870 1.00 98.00 193 ARG A N 1
ATOM 1473 C CA . ARG A 1 193 ? -9.236 -6.942 -7.081 1.00 98.00 193 ARG A CA 1
ATOM 1474 C C . ARG A 1 193 ? -7.870 -7.602 -6.859 1.00 98.00 193 ARG A C 1
ATOM 1476 O O . ARG A 1 193 ? -7.180 -7.915 -7.830 1.00 98.00 193 ARG A O 1
ATOM 1483 N N . ILE A 1 194 ? -7.489 -7.848 -5.603 1.00 98.62 194 ILE A N 1
ATOM 1484 C CA . ILE A 1 194 ? -6.305 -8.637 -5.248 1.00 98.62 194 ILE A CA 1
ATOM 1485 C C . ILE A 1 194 ? -6.632 -10.126 -5.394 1.00 98.62 194 ILE A C 1
ATOM 1487 O O . ILE A 1 194 ? -7.477 -10.673 -4.683 1.00 98.62 194 ILE A O 1
ATOM 1491 N N . SER A 1 195 ? -5.920 -10.781 -6.313 1.00 98.06 195 SER A N 1
ATOM 1492 C CA . SER A 1 195 ? -6.080 -12.213 -6.616 1.00 98.06 195 SER A CA 1
ATOM 1493 C C . SER A 1 195 ? -5.305 -13.132 -5.669 1.00 98.06 195 SER A C 1
ATOM 1495 O O . SER A 1 195 ? -5.720 -14.261 -5.411 1.00 98.06 195 SER A O 1
ATOM 1497 N N . LEU A 1 196 ? -4.179 -12.649 -5.144 1.00 98.62 196 LEU A N 1
ATOM 1498 C CA . LEU A 1 196 ? -3.341 -13.356 -4.184 1.00 98.62 196 LEU A CA 1
ATOM 1499 C C . LEU A 1 196 ? -2.757 -12.353 -3.191 1.00 98.62 196 LEU A C 1
ATOM 1501 O O . LEU A 1 196 ? -2.129 -11.379 -3.609 1.00 98.62 196 LEU A O 1
ATOM 1505 N N . SER A 1 197 ? -2.939 -12.611 -1.898 1.00 98.62 197 SER A N 1
ATOM 1506 C CA . SER A 1 197 ? -2.289 -11.882 -0.810 1.00 98.62 197 SER A CA 1
ATOM 1507 C C . SER A 1 197 ? -1.266 -12.752 -0.081 1.00 98.62 197 SER A C 1
ATOM 1509 O O . SER A 1 197 ? -1.558 -13.890 0.283 1.00 98.62 197 SER A O 1
ATOM 1511 N N . ILE A 1 198 ? -0.069 -12.210 0.149 1.00 98.44 198 ILE A N 1
ATOM 1512 C CA . ILE A 1 198 ? 1.037 -12.871 0.859 1.00 98.44 198 ILE A CA 1
ATOM 1513 C C . ILE A 1 198 ? 1.544 -11.948 1.981 1.00 98.44 198 ILE A C 1
ATOM 1515 O O . ILE A 1 198 ? 2.590 -11.309 1.847 1.00 98.44 198 ILE A O 1
ATOM 1519 N N . PRO A 1 199 ? 0.776 -11.787 3.068 1.00 97.75 199 PRO A N 1
ATOM 1520 C CA . PRO A 1 199 ? 1.257 -11.105 4.263 1.00 97.75 199 PRO A CA 1
ATOM 1521 C C . PRO A 1 199 ? 2.337 -11.943 4.969 1.00 97.75 199 PRO A C 1
ATOM 1523 O O . PRO A 1 199 ? 2.125 -13.116 5.282 1.00 97.75 199 PRO A O 1
ATOM 1526 N N . VAL A 1 200 ? 3.489 -11.322 5.228 1.00 96.56 200 VAL A N 1
ATOM 1527 C CA . VAL A 1 200 ? 4.665 -11.917 5.878 1.00 96.56 200 VAL A CA 1
ATOM 1528 C C . VAL A 1 200 ? 4.930 -11.215 7.203 1.00 96.56 200 VAL A C 1
ATOM 1530 O O . VAL A 1 200 ? 5.068 -9.992 7.230 1.00 96.56 200 VAL A O 1
ATOM 1533 N N . ALA A 1 201 ? 5.003 -11.974 8.300 1.00 93.88 201 ALA A N 1
ATOM 1534 C CA . ALA A 1 201 ? 5.188 -11.464 9.661 1.00 93.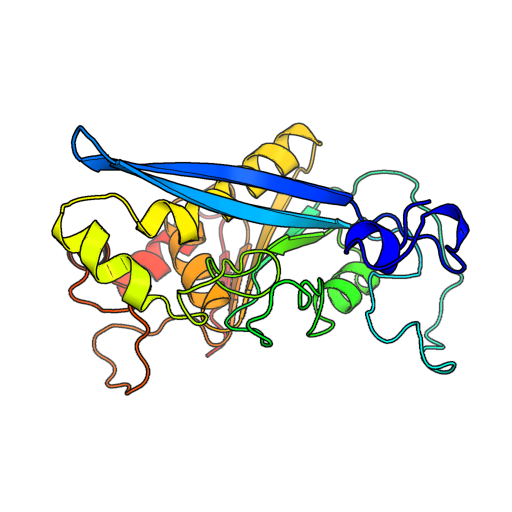88 201 ALA A CA 1
ATOM 1535 C C . ALA A 1 201 ? 4.242 -10.287 9.988 1.00 93.88 201 ALA A C 1
ATOM 1537 O O . ALA A 1 201 ? 4.644 -9.317 10.619 1.00 93.88 201 ALA A O 1
ATOM 1538 N N . GLY A 1 202 ? 3.012 -10.338 9.460 1.00 93.56 202 GLY A N 1
ATOM 1539 C CA . GLY A 1 202 ? 2.101 -9.197 9.400 1.00 93.56 202 GLY A CA 1
ATOM 1540 C C . GLY A 1 202 ? 1.193 -9.072 10.616 1.00 93.56 202 GLY A C 1
ATOM 1541 O O . GLY A 1 202 ? 1.519 -8.407 11.590 1.00 93.56 202 GLY A O 1
ATOM 1542 N N . SER A 1 203 ? 0.013 -9.685 10.533 1.00 92.69 203 SER A N 1
ATOM 1543 C CA . SER A 1 203 ? -0.977 -9.676 11.612 1.00 92.69 203 SER A CA 1
ATOM 1544 C C . SER A 1 203 ? -1.167 -11.073 12.194 1.00 92.69 203 SER A C 1
ATOM 1546 O O . SER A 1 203 ? -0.917 -12.073 11.522 1.00 92.69 203 SER A O 1
ATOM 1548 N N . ILE A 1 204 ? -1.668 -11.138 13.426 1.00 92.44 204 ILE A N 1
ATOM 1549 C CA . ILE A 1 204 ? -2.083 -12.379 14.094 1.00 92.44 204 ILE A CA 1
ATOM 1550 C C . ILE A 1 204 ? -3.462 -12.183 14.746 1.00 92.44 204 ILE A C 1
ATOM 1552 O O . ILE A 1 204 ? -3.809 -11.047 15.081 1.00 92.44 204 ILE A O 1
ATOM 1556 N N . PRO A 1 205 ? -4.261 -13.247 14.970 1.00 92.81 205 PRO A N 1
ATOM 1557 C CA . PRO A 1 205 ? -5.558 -13.114 15.629 1.00 92.81 205 PRO A CA 1
ATOM 1558 C C . PRO A 1 205 ? -5.465 -12.445 17.007 1.00 92.81 205 PRO A C 1
ATOM 1560 O O . PRO A 1 205 ? -4.541 -12.713 17.771 1.00 92.81 205 PRO A O 1
ATOM 1563 N N . CYS A 1 206 ? -6.472 -11.638 17.354 1.00 89.62 206 CYS A N 1
ATOM 1564 C CA . CYS A 1 206 ? -6.527 -10.888 18.617 1.00 89.62 206 CYS A CA 1
ATOM 1565 C C . CYS A 1 206 ? -6.492 -11.762 19.881 1.00 89.62 206 CYS A C 1
ATOM 1567 O O . CYS A 1 206 ? -6.133 -11.276 20.951 1.00 89.62 206 CYS A O 1
ATOM 1569 N N . ASP A 1 207 ? -6.845 -13.044 19.763 1.00 89.38 207 ASP A N 1
ATOM 1570 C CA . ASP A 1 207 ? -6.779 -14.007 20.866 1.00 89.38 207 ASP A CA 1
ATOM 1571 C C . ASP A 1 207 ? -5.331 -14.387 21.235 1.00 89.38 207 ASP A C 1
ATOM 1573 O O . ASP A 1 207 ? -5.073 -14.883 22.336 1.00 89.38 207 ASP A O 1
ATOM 1577 N N . PHE A 1 208 ? -4.364 -14.145 20.341 1.00 87.50 208 PHE A N 1
ATOM 1578 C CA . PHE A 1 208 ? -2.950 -14.362 20.626 1.00 87.50 208 PHE A CA 1
ATOM 1579 C C . PHE A 1 208 ? -2.375 -13.191 21.423 1.00 87.50 208 PHE A C 1
ATOM 1581 O O . PHE A 1 208 ? -2.478 -12.023 21.049 1.00 87.50 208 PHE A O 1
ATOM 1588 N N . ARG A 1 209 ? -1.696 -13.515 22.527 1.00 74.06 209 ARG A N 1
ATOM 1589 C CA . ARG A 1 209 ? -0.936 -12.529 23.299 1.00 74.06 209 ARG A CA 1
ATOM 1590 C C . ARG A 1 209 ? 0.372 -12.223 22.583 1.00 74.06 209 ARG A C 1
ATOM 1592 O O . ARG A 1 209 ? 1.193 -13.118 22.407 1.00 74.06 209 ARG A O 1
ATOM 1599 N N . HIS A 1 210 ? 0.594 -10.958 22.255 1.00 71.88 210 HIS A N 1
ATOM 1600 C CA . HIS A 1 210 ? 1.879 -10.479 21.763 1.00 71.88 210 HIS A CA 1
ATOM 1601 C C . HIS A 1 210 ? 2.156 -9.061 22.281 1.00 71.88 210 HIS A C 1
ATOM 1603 O O . HIS A 1 210 ? 1.250 -8.375 22.759 1.00 71.88 210 HIS A O 1
ATOM 1609 N N . THR A 1 211 ? 3.426 -8.660 22.258 1.00 64.94 211 THR A N 1
ATOM 1610 C CA . THR A 1 211 ? 3.942 -7.506 23.011 1.00 64.94 211 THR A CA 1
ATOM 1611 C C . THR A 1 211 ? 4.371 -6.321 22.142 1.00 64.94 211 THR A C 1
ATOM 1613 O O . THR A 1 211 ? 4.980 -5.400 22.672 1.00 64.94 211 THR A O 1
ATOM 1616 N N . SER A 1 212 ? 4.096 -6.331 20.834 1.00 67.25 212 SER A N 1
ATOM 1617 C CA . SER A 1 212 ? 4.642 -5.361 19.872 1.00 67.25 212 SER A CA 1
ATOM 1618 C C . SER A 1 212 ? 3.569 -4.796 18.940 1.00 67.25 212 SER A C 1
ATOM 1620 O O . SER A 1 212 ? 3.710 -4.827 17.721 1.00 67.25 212 SER A O 1
ATOM 1622 N N . TRP A 1 213 ? 2.481 -4.290 19.516 1.00 71.75 213 TRP A N 1
ATOM 1623 C CA . TRP A 1 213 ? 1.447 -3.610 18.744 1.00 71.75 213 TRP A CA 1
ATOM 1624 C C . TRP A 1 213 ? 1.892 -2.182 18.417 1.00 71.75 213 TRP A C 1
ATOM 1626 O O . TRP A 1 213 ? 2.069 -1.368 19.327 1.00 71.75 213 TRP A O 1
ATOM 1636 N N . ASP A 1 214 ? 2.005 -1.862 17.131 1.00 89.94 214 ASP A N 1
ATOM 1637 C CA . ASP A 1 214 ? 1.924 -0.470 16.700 1.00 89.94 214 ASP A CA 1
ATOM 1638 C C . ASP A 1 214 ? 0.475 0.023 16.735 1.00 89.94 214 ASP A C 1
ATOM 1640 O O . ASP A 1 214 ? -0.474 -0.767 16.759 1.00 89.94 214 ASP A O 1
ATOM 1644 N N . PHE A 1 215 ? 0.313 1.349 16.736 1.00 93.75 215 PHE A N 1
ATOM 1645 C CA . PHE A 1 215 ? -0.979 2.036 16.824 1.00 93.75 215 PHE A CA 1
ATOM 1646 C C . PHE A 1 215 ? -2.057 1.416 15.927 1.00 93.75 215 PHE A C 1
ATOM 1648 O O . PHE A 1 215 ? -3.189 1.192 16.357 1.00 93.75 215 PHE A O 1
ATOM 1655 N N . GLU A 1 216 ? -1.710 1.126 14.679 1.00 93.75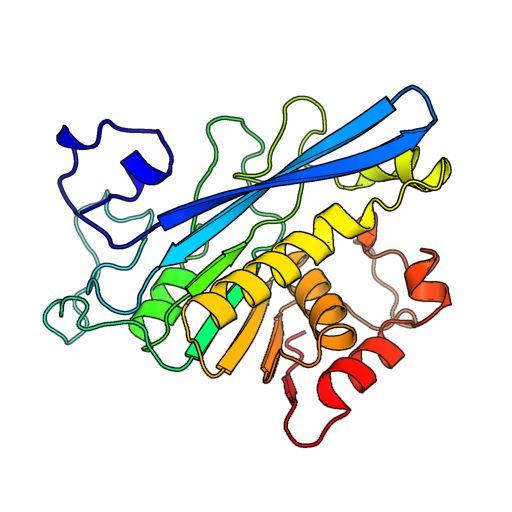 216 GLU A N 1
ATOM 1656 C CA . GLU A 1 216 ? -2.651 0.641 13.684 1.00 93.75 216 GLU A CA 1
ATOM 1657 C C . GLU A 1 216 ? -3.138 -0.782 13.959 1.00 93.75 216 GLU A C 1
ATOM 1659 O O . GLU A 1 216 ? -4.221 -1.160 13.514 1.00 93.75 216 GLU A O 1
ATOM 1664 N N . GLN A 1 217 ? -2.376 -1.554 14.732 1.00 93.00 217 GLN A N 1
ATOM 1665 C CA . GLN A 1 217 ? -2.587 -2.983 14.883 1.00 93.00 217 GLN A CA 1
ATOM 1666 C C . GLN A 1 217 ? -3.468 -3.343 16.086 1.00 93.00 217 GLN A C 1
ATOM 1668 O O . GLN A 1 217 ? -3.930 -4.483 16.167 1.00 93.00 217 GLN A O 1
ATOM 1673 N N . PHE A 1 218 ? -3.737 -2.406 17.002 1.00 92.44 218 PHE A N 1
ATOM 1674 C CA . PHE A 1 218 ? -4.520 -2.690 18.205 1.00 92.44 218 PHE A CA 1
ATOM 1675 C C . PHE A 1 218 ? -5.917 -3.255 17.898 1.00 92.44 218 PHE A C 1
ATOM 1677 O O . PHE A 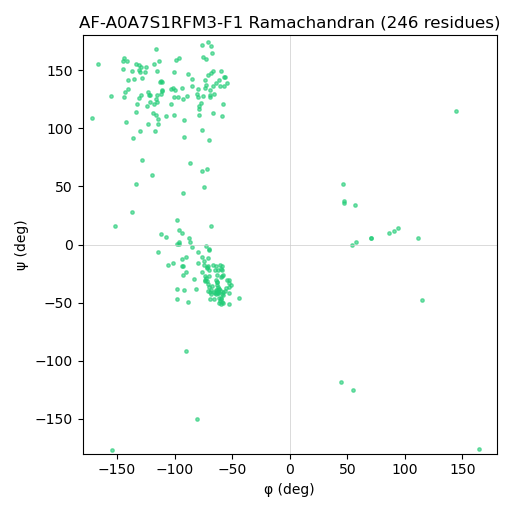1 218 ? -6.645 -2.765 17.034 1.00 92.44 218 PHE A O 1
ATOM 1684 N N . CYS A 1 219 ? -6.304 -4.283 18.654 1.00 91.69 219 CYS A N 1
ATOM 1685 C CA . CYS A 1 219 ? -7.565 -5.007 18.479 1.00 91.69 219 CYS A CA 1
ATOM 1686 C C . CYS A 1 219 ? -8.810 -4.268 18.990 1.00 91.69 219 CYS A C 1
ATOM 1688 O O . CYS A 1 219 ? -9.924 -4.708 18.719 1.00 91.69 219 CYS A O 1
ATOM 1690 N N . ASP A 1 220 ? -8.639 -3.168 19.721 1.00 91.31 220 ASP A N 1
ATOM 1691 C CA . ASP A 1 220 ? -9.711 -2.270 20.161 1.00 91.31 220 ASP A CA 1
ATOM 1692 C C . ASP A 1 220 ? -9.886 -1.053 19.235 1.00 91.31 220 ASP A C 1
ATOM 1694 O O . ASP A 1 220 ? -10.787 -0.233 19.444 1.00 91.31 220 ASP A O 1
ATOM 1698 N N . ASN A 1 221 ? -9.089 -0.957 18.163 1.00 92.69 221 ASN A N 1
ATOM 1699 C CA . ASN A 1 221 ? -9.323 0.013 17.102 1.00 92.69 221 ASN A CA 1
ATOM 1700 C C . ASN A 1 221 ? -10.725 -0.173 16.503 1.00 92.69 221 ASN A C 1
ATOM 1702 O O . ASN A 1 221 ? -11.207 -1.291 16.312 1.00 92.69 221 ASN A O 1
ATOM 1706 N N . LYS A 1 222 ? -11.374 0.935 16.120 1.00 92.00 222 LYS A N 1
ATOM 1707 C CA . LYS A 1 222 ? -12.760 0.931 15.608 1.00 92.00 222 LYS A CA 1
ATOM 1708 C C . LYS A 1 222 ? -12.976 -0.048 14.450 1.00 92.00 222 LYS A C 1
ATOM 1710 O O . LYS A 1 222 ? -14.036 -0.660 14.372 1.00 92.00 222 LYS A O 1
ATOM 1715 N N . TRP A 1 223 ? -11.990 -0.205 13.563 1.00 91.94 223 TRP A N 1
ATOM 1716 C CA . TRP A 1 223 ? -12.070 -1.150 12.446 1.00 91.94 223 TRP A CA 1
ATOM 1717 C C . TRP A 1 223 ? -12.037 -2.614 12.924 1.00 91.94 223 TRP A C 1
ATOM 1719 O O . TRP A 1 223 ? -12.804 -3.433 12.420 1.00 91.94 223 TRP A O 1
ATOM 1729 N N . ALA A 1 224 ? -11.224 -2.933 13.937 1.00 92.62 224 ALA A N 1
ATOM 1730 C CA . ALA A 1 224 ? -11.071 -4.285 14.478 1.00 92.62 224 ALA A CA 1
ATOM 1731 C C . ALA A 1 224 ? -12.324 -4.740 15.242 1.00 92.62 224 ALA A C 1
ATOM 1733 O O . ALA A 1 224 ? -12.648 -5.927 15.260 1.00 92.62 224 ALA A O 1
ATOM 1734 N N . MET A 1 225 ? -13.074 -3.782 15.796 1.00 92.38 225 MET A N 1
ATOM 1735 C CA . MET A 1 225 ? -14.377 -4.017 16.424 1.00 92.38 225 MET A CA 1
ATOM 1736 C C . MET A 1 225 ? -15.495 -4.328 15.415 1.00 92.38 225 MET A C 1
ATOM 1738 O O . MET A 1 225 ? -16.522 -4.880 15.803 1.00 92.38 225 MET A O 1
ATOM 1742 N N . VAL A 1 226 ? -15.313 -3.984 14.133 1.00 94.06 226 VAL A N 1
ATOM 1743 C CA . VAL A 1 226 ? -16.242 -4.345 13.046 1.00 94.06 226 VAL A CA 1
ATOM 1744 C C . VAL A 1 226 ? -15.879 -5.708 12.461 1.00 94.06 226 VAL A C 1
ATOM 1746 O O . VAL A 1 226 ? -16.746 -6.568 12.319 1.00 94.06 226 VAL A O 1
ATOM 1749 N N . ALA A 1 227 ? -14.602 -5.910 12.131 1.00 93.38 227 ALA A N 1
ATOM 1750 C CA . ALA A 1 227 ? -14.071 -7.166 11.617 1.00 93.38 227 ALA A CA 1
ATOM 1751 C C . ALA A 1 227 ? -12.668 -7.394 12.193 1.00 93.38 227 ALA A C 1
ATOM 1753 O O . ALA A 1 227 ? -11.702 -6.749 11.787 1.00 93.38 227 ALA A O 1
ATOM 1754 N N . ASN A 1 228 ? -12.561 -8.321 13.145 1.00 94.19 228 ASN A N 1
ATOM 1755 C CA . ASN A 1 228 ? -11.276 -8.692 13.737 1.00 94.19 228 ASN A CA 1
ATOM 1756 C C . ASN A 1 228 ? -10.379 -9.427 12.722 1.00 94.19 228 ASN A C 1
ATOM 1758 O O . ASN A 1 228 ? -10.837 -9.844 11.657 1.00 94.19 228 ASN A O 1
ATOM 1762 N N . TYR A 1 229 ? -9.108 -9.652 13.065 1.00 95.31 229 TYR A N 1
ATOM 1763 C CA . TYR A 1 229 ? -8.146 -10.306 12.166 1.00 95.31 229 TYR A CA 1
ATOM 1764 C C . TYR A 1 229 ? -8.622 -11.648 11.601 1.00 95.31 229 TYR A C 1
ATOM 1766 O O . TYR A 1 229 ? -8.485 -11.881 10.405 1.00 95.31 229 TYR A O 1
ATOM 1774 N N . THR A 1 230 ? -9.258 -12.500 12.412 1.00 94.69 230 THR A N 1
ATOM 1775 C CA . THR A 1 230 ? -9.816 -13.775 11.932 1.00 94.69 230 THR A CA 1
ATOM 1776 C C . THR A 1 230 ? -10.845 -13.557 10.822 1.00 94.69 230 THR A C 1
ATOM 1778 O O . THR A 1 230 ? -10.822 -14.257 9.812 1.00 94.69 230 THR A O 1
ATOM 1781 N N . SER A 1 231 ? -11.715 -12.556 10.978 1.00 96.62 231 SER A N 1
ATOM 1782 C CA . SER A 1 231 ? -12.694 -12.176 9.956 1.00 96.62 231 SER A CA 1
ATOM 1783 C C . SER A 1 231 ? -12.004 -11.659 8.693 1.00 96.62 231 SER A C 1
ATOM 1785 O O . SER A 1 231 ? -12.367 -12.057 7.589 1.00 96.62 231 SER A O 1
ATOM 1787 N N . LEU A 1 232 ? -10.968 -10.827 8.844 1.00 97.25 232 LEU A N 1
ATOM 1788 C CA . LEU A 1 232 ? -10.190 -10.307 7.717 1.00 97.25 232 LEU A CA 1
ATOM 1789 C C . LEU A 1 232 ? -9.501 -11.424 6.920 1.00 97.25 232 LEU A C 1
ATOM 1791 O O . LEU A 1 232 ? -9.496 -11.376 5.693 1.00 97.25 232 LEU A O 1
ATOM 1795 N N . TYR A 1 233 ? -8.983 -12.464 7.581 1.00 96.81 233 TYR A N 1
ATOM 1796 C CA . TYR A 1 233 ? -8.377 -13.611 6.893 1.00 96.81 233 TYR A CA 1
ATOM 1797 C C . TYR A 1 233 ? -9.379 -14.384 6.042 1.00 96.81 233 TYR A C 1
ATOM 1799 O O . TYR A 1 233 ? -9.041 -14.804 4.937 1.00 96.81 233 TYR A O 1
ATOM 1807 N N . VAL A 1 234 ? -10.611 -14.543 6.532 1.00 96.69 234 VAL A N 1
ATOM 1808 C CA . VAL A 1 234 ? -11.692 -15.160 5.755 1.00 96.69 234 VAL A CA 1
ATOM 1809 C C . VAL A 1 234 ? -12.044 -14.281 4.556 1.00 96.69 234 VAL A C 1
ATOM 1811 O O . VAL A 1 234 ? -12.117 -14.781 3.438 1.00 96.69 234 VAL A O 1
ATOM 1814 N N . LEU A 1 235 ? -12.203 -12.970 4.762 1.00 97.44 235 LEU A N 1
ATOM 1815 C CA . LEU A 1 235 ? -12.536 -12.021 3.694 1.00 97.44 235 LEU A CA 1
ATOM 1816 C C . LEU A 1 235 ? -11.451 -11.928 2.612 1.00 97.44 235 LEU A C 1
ATOM 1818 O O . LEU A 1 235 ? -11.775 -11.736 1.444 1.00 97.44 235 LEU A O 1
ATOM 1822 N N . ALA A 1 236 ? -10.174 -12.099 2.961 1.00 97.38 236 ALA A N 1
ATOM 1823 C CA . ALA A 1 236 ? -9.066 -12.065 2.004 1.00 97.38 236 ALA A CA 1
ATOM 1824 C C . ALA A 1 236 ? -9.073 -13.235 0.995 1.00 97.38 236 ALA A C 1
ATOM 1826 O O . ALA A 1 236 ? -8.422 -13.152 -0.046 1.00 97.38 236 ALA A O 1
ATOM 1827 N N . ALA A 1 237 ? -9.805 -14.315 1.281 1.00 96.75 237 ALA A N 1
ATOM 1828 C CA . ALA A 1 237 ? -9.876 -15.515 0.445 1.00 96.75 237 ALA A CA 1
ATOM 1829 C C . ALA A 1 237 ? -11.313 -16.052 0.308 1.00 96.75 237 ALA A C 1
ATOM 1831 O O . ALA A 1 237 ? -11.520 -17.257 0.165 1.00 96.75 237 ALA A O 1
ATOM 1832 N N . LEU A 1 238 ? -12.313 -15.168 0.409 1.00 95.88 238 LEU A N 1
ATOM 1833 C CA . LEU A 1 238 ? -13.719 -15.570 0.433 1.00 95.88 238 LEU A CA 1
ATOM 1834 C C . LEU A 1 238 ? -14.199 -16.075 -0.936 1.00 95.88 238 LEU A C 1
ATOM 1836 O O . LEU A 1 238 ? -14.966 -17.034 -1.019 1.00 95.88 238 LEU A O 1
ATOM 1840 N N . GLU A 1 239 ? -13.768 -15.423 -2.013 1.00 95.19 239 GLU A N 1
ATOM 1841 C CA . GLU A 1 239 ? -14.167 -15.736 -3.381 1.00 95.19 239 GLU A CA 1
ATOM 1842 C C . GLU A 1 239 ? -13.256 -16.799 -4.026 1.00 95.19 239 GLU A C 1
ATOM 1844 O O . GLU A 1 239 ? -12.046 -16.787 -3.806 1.00 95.19 239 GLU A O 1
ATOM 1849 N N . PRO A 1 240 ? -13.777 -17.674 -4.915 1.00 93.69 240 PRO A N 1
ATOM 1850 C CA . PRO A 1 240 ? -13.006 -18.784 -5.493 1.00 93.69 240 PRO A CA 1
ATOM 1851 C C . PRO A 1 240 ? -11.724 -18.398 -6.245 1.00 93.69 240 PRO A C 1
ATOM 1853 O O . PRO A 1 240 ? -10.820 -19.217 -6.370 1.00 93.69 240 PRO A O 1
ATOM 1856 N N . SER A 1 241 ? -11.658 -17.180 -6.789 1.00 94.06 241 SER A N 1
ATOM 1857 C CA . SER A 1 241 ? -10.501 -16.669 -7.536 1.00 94.06 241 SER A CA 1
ATOM 1858 C C . SER A 1 241 ? -9.515 -15.883 -6.668 1.00 94.06 241 SER A C 1
ATOM 1860 O O . SER A 1 241 ? -8.653 -15.190 -7.211 1.00 94.06 241 SER A O 1
ATOM 1862 N N . ARG A 1 242 ? -9.683 -15.920 -5.342 1.00 96.62 242 ARG A N 1
ATOM 1863 C CA . ARG A 1 242 ? -8.899 -15.144 -4.386 1.00 96.62 242 ARG A CA 1
ATOM 1864 C C . ARG A 1 242 ? -8.238 -16.065 -3.377 1.00 96.62 242 ARG A C 1
ATOM 1866 O O . ARG A 1 242 ? -8.864 -16.951 -2.804 1.00 96.62 242 ARG A O 1
ATOM 1873 N N . HIS A 1 243 ? -6.948 -15.847 -3.175 1.00 98.06 243 HIS A N 1
ATOM 1874 C CA . HIS A 1 243 ? -6.118 -16.683 -2.322 1.00 98.06 243 HIS A CA 1
ATOM 1875 C C . HIS A 1 243 ? -5.361 -15.819 -1.320 1.00 98.06 243 HIS A C 1
ATOM 1877 O O . HIS A 1 243 ? -4.876 -14.745 -1.664 1.00 98.06 243 HIS A O 1
ATOM 1883 N N . SER A 1 244 ? -5.195 -16.317 -0.098 1.00 97.56 244 SER A N 1
ATOM 1884 C CA . SER A 1 244 ? -4.338 -15.684 0.901 1.00 97.56 244 SER A CA 1
ATOM 1885 C C . SER A 1 244 ? -3.400 -16.717 1.513 1.00 97.56 244 SER A C 1
ATOM 1887 O O . SER A 1 244 ? -3.854 -17.744 2.016 1.00 97.56 244 SER A O 1
ATOM 1889 N N . LEU A 1 245 ? -2.098 -16.434 1.489 1.00 97.38 245 LEU A N 1
ATOM 1890 C CA . LEU A 1 245 ? -1.052 -17.245 2.105 1.00 97.38 245 LEU A CA 1
ATOM 1891 C C . LEU A 1 245 ? -0.412 -16.450 3.244 1.00 97.38 245 LEU A C 1
ATOM 1893 O O . LEU A 1 245 ? 0.385 -15.550 3.003 1.00 97.38 245 LEU A O 1
ATOM 1897 N N . GLN A 1 246 ? -0.770 -16.787 4.481 1.00 94.81 246 GLN A N 1
ATOM 1898 C CA . GLN A 1 246 ? -0.139 -16.214 5.671 1.00 94.81 246 GLN A CA 1
ATOM 1899 C C . GLN A 1 246 ? 1.243 -16.844 5.880 1.00 94.81 246 GLN A C 1
ATOM 1901 O O . GLN A 1 246 ? 1.355 -18.070 5.937 1.00 94.81 246 GLN A O 1
ATOM 1906 N N . ILE A 1 247 ? 2.275 -16.013 6.020 1.00 94.94 247 ILE A N 1
ATOM 1907 C CA . ILE A 1 247 ? 3.619 -16.425 6.436 1.00 94.94 247 ILE A CA 1
ATOM 1908 C C . ILE A 1 247 ? 3.873 -15.767 7.794 1.00 94.94 247 ILE A C 1
ATOM 1910 O O . ILE A 1 247 ? 4.003 -14.547 7.866 1.00 94.94 247 ILE A O 1
ATOM 1914 N N . ILE A 1 248 ? 3.869 -16.567 8.863 1.00 84.81 248 ILE A N 1
ATOM 1915 C CA . ILE A 1 248 ? 3.962 -16.110 10.262 1.00 84.81 248 ILE A CA 1
ATOM 1916 C C . ILE A 1 248 ? 5.380 -16.317 10.783 1.00 84.81 248 ILE A C 1
ATOM 1918 O O . ILE A 1 248 ? 5.914 -17.429 10.566 1.00 84.81 248 ILE A O 1
#

Secondary structure (DSSP, 8-state):
-B-HHHHHTSS-GGG-SS-B--EEEEEEEEEEEETTEEEEEEEEEEEE-TTSSS---TTTTSS-----S---PPP-S--SEEEEEE--SPSP-STT---TTTTSHHHHHHHTT-EEEEE--TTSGGG--SSSTT-GGGGHHHHHTT--TTHHHHHHHHHHHHHHHHTT-SEEEEEEETHHHHHHHHHHHH-TTEEEEEEES----TTS--S---GGG-TTSTTTTTS-HHHHHHHTT-STT-EE--B-

InterPro domains:
  IPR029058 Alpha/Beta hydrolase fold [G3DSA:3.40.50.1820] (73-243)
  IPR029058 Alpha/Beta hydrolase fold [SSF53474] (79-204)

Solvent-accessible surface area (backbone atoms only — not comparable to full-atom values): 13870 Å² total; per-residue (Å²): 115,41,23,67,49,41,69,58,65,78,43,61,73,88,75,58,87,61,64,24,66,60,41,77,45,77,46,80,47,75,39,64,45,54,101,88,44,66,54,69,52,56,41,42,35,38,38,36,58,49,22,44,66,46,56,66,54,75,66,84,79,61,96,75,86,81,97,65,101,65,80,66,48,72,64,89,71,87,57,57,43,36,38,37,38,23,41,25,92,54,82,49,82,37,94,87,33,44,61,71,40,82,83,43,57,59,28,51,42,20,77,72,68,28,22,35,36,39,36,58,39,63,36,26,24,69,25,40,62,93,84,54,76,54,40,62,59,65,46,53,69,40,42,76,61,69,16,70,58,66,48,63,62,44,44,56,57,55,51,50,52,52,53,41,49,75,74,61,38,76,41,37,32,35,33,14,34,34,61,14,2,33,40,31,43,55,46,30,33,75,38,83,73,40,36,34,32,36,21,28,56,34,74,72,47,75,88,59,90,78,93,78,74,54,60,87,65,42,64,82,38,76,64,31,72,76,49,37,54,65,54,30,59,49,45,24,38,67,50,98,79,25,38,62,49,83,42,122

Organism: Alexandrium catenella (NCBI:txid2925)